Protein AF-A0A5B1R785-F1 (afdb_monomer_lite)

Structure (mmCIF, N/CA/C/O backbone):
data_AF-A0A5B1R785-F1
#
_entry.id   AF-A0A5B1R785-F1
#
loop_
_atom_site.group_PDB
_atom_site.id
_atom_site.type_symbol
_atom_site.label_atom_id
_atom_site.label_alt_id
_atom_site.label_comp_id
_atom_site.label_asym_id
_atom_site.label_entity_id
_atom_site.label_seq_id
_atom_site.pdbx_PDB_ins_code
_atom_site.Cartn_x
_atom_site.Cartn_y
_atom_site.Cartn_z
_atom_site.occupancy
_atom_site.B_iso_or_equiv
_atom_site.auth_seq_id
_atom_site.auth_comp_id
_atom_site.auth_asym_id
_atom_site.auth_atom_id
_atom_site.pdbx_PDB_model_num
ATOM 1 N N . PRO A 1 1 ? -11.565 -12.883 -12.649 1.00 86.94 1 PRO A N 1
ATOM 2 C CA . PRO A 1 1 ? -12.339 -11.614 -12.536 1.00 86.94 1 PRO A CA 1
ATOM 3 C C . PRO A 1 1 ? -11.416 -10.503 -12.020 1.00 86.94 1 PRO A C 1
ATOM 5 O O . PRO A 1 1 ? -10.422 -10.836 -11.383 1.00 86.94 1 PRO A O 1
ATOM 8 N N . LEU A 1 2 ? -11.698 -9.225 -12.292 1.00 88.50 2 LEU A N 1
ATOM 9 C CA . LEU A 1 2 ? -11.006 -8.127 -11.598 1.00 88.50 2 LEU A CA 1
ATOM 10 C C . LEU A 1 2 ? -11.390 -8.115 -10.111 1.00 88.50 2 LEU A C 1
ATOM 12 O O . LEU A 1 2 ? -12.516 -8.488 -9.781 1.00 88.50 2 LEU A O 1
ATOM 16 N N . VAL A 1 3 ? -10.484 -7.656 -9.242 1.00 91.25 3 VAL A N 1
ATOM 17 C CA . VAL A 1 3 ? -10.751 -7.476 -7.801 1.00 91.25 3 VAL A CA 1
ATOM 18 C C . VAL A 1 3 ? -12.060 -6.708 -7.575 1.00 91.25 3 VAL A C 1
ATOM 20 O O . VAL A 1 3 ? -12.303 -5.724 -8.275 1.00 91.25 3 VAL A O 1
ATOM 23 N N . PRO A 1 4 ? -12.959 -7.137 -6.680 1.00 91.00 4 PRO A N 1
ATOM 24 C CA . PRO A 1 4 ? -14.249 -6.482 -6.494 1.00 91.00 4 PRO A CA 1
ATOM 25 C C . PRO A 1 4 ? -14.081 -5.061 -5.943 1.00 91.00 4 PRO A C 1
ATOM 27 O O . PRO A 1 4 ? -13.193 -4.797 -5.136 1.00 91.00 4 PRO A O 1
ATOM 30 N N . LYS A 1 5 ? -14.955 -4.137 -6.363 1.00 93.38 5 LYS A N 1
ATOM 31 C CA . LYS A 1 5 ? -15.050 -2.792 -5.780 1.00 93.38 5 LYS A CA 1
ATOM 32 C C . LYS A 1 5 ? -16.400 -2.653 -5.086 1.00 93.38 5 LYS A C 1
ATOM 34 O O . LYS A 1 5 ? -17.431 -2.518 -5.738 1.00 93.38 5 LYS A O 1
ATOM 39 N N . VAL A 1 6 ? -16.386 -2.733 -3.758 1.00 93.88 6 VAL A N 1
ATOM 40 C CA . VAL A 1 6 ? -17.595 -2.601 -2.935 1.00 93.88 6 VAL A CA 1
ATOM 41 C C . VAL A 1 6 ? -18.049 -1.144 -2.927 1.00 93.88 6 VAL A C 1
ATOM 43 O O . VAL A 1 6 ? -17.232 -0.227 -2.818 1.00 93.88 6 VAL A O 1
ATOM 46 N N . HIS A 1 7 ? -19.360 -0.924 -3.022 1.00 96.12 7 HIS A N 1
ATOM 47 C CA . HIS A 1 7 ? -19.928 0.418 -3.014 1.00 96.12 7 HIS A CA 1
ATOM 48 C C . HIS A 1 7 ? -19.601 1.159 -1.706 1.00 96.12 7 HIS A C 1
ATOM 50 O O . HIS A 1 7 ? -19.878 0.663 -0.610 1.00 96.12 7 HIS A O 1
ATOM 56 N N . TYR A 1 8 ? -19.075 2.384 -1.815 1.00 96.75 8 TYR A N 1
ATOM 57 C CA . TYR A 1 8 ? -18.556 3.145 -0.671 1.00 96.75 8 TYR A CA 1
ATOM 58 C C . TYR A 1 8 ? -19.581 3.334 0.462 1.00 96.75 8 TYR A C 1
ATOM 60 O O . TYR A 1 8 ? -19.243 3.184 1.632 1.00 96.75 8 TYR A O 1
ATOM 68 N N . ARG A 1 9 ? -20.861 3.580 0.138 1.00 97.44 9 ARG A N 1
ATOM 69 C CA . ARG A 1 9 ? -21.936 3.718 1.147 1.00 97.44 9 ARG A CA 1
ATOM 70 C C . ARG A 1 9 ? -22.065 2.492 2.051 1.00 97.44 9 ARG A C 1
ATOM 72 O O . ARG A 1 9 ? -22.266 2.648 3.252 1.00 97.44 9 ARG A O 1
ATOM 79 N N . THR A 1 10 ? -21.928 1.288 1.498 1.00 96.75 10 THR A N 1
ATOM 80 C CA . THR A 1 10 ? -21.994 0.041 2.271 1.00 96.75 10 THR A CA 1
ATOM 81 C C . THR A 1 10 ? -20.830 -0.041 3.255 1.00 96.75 10 THR A C 1
ATOM 83 O O . THR A 1 10 ? -21.035 -0.346 4.431 1.00 96.75 10 THR A O 1
ATOM 86 N N . LEU A 1 11 ? -19.623 0.308 2.800 1.00 96.69 11 LEU A N 1
ATOM 87 C CA . LEU A 1 11 ? -18.419 0.340 3.632 1.00 96.69 11 LEU A CA 1
ATOM 88 C C . LEU A 1 11 ? -18.529 1.386 4.749 1.00 96.69 11 LEU A C 1
ATOM 90 O O . LEU A 1 11 ? -18.280 1.060 5.907 1.00 96.69 11 LEU A O 1
ATOM 94 N N . LEU A 1 12 ? -18.989 2.604 4.444 1.00 97.44 12 LEU A N 1
ATOM 95 C CA . LEU A 1 12 ? -19.184 3.661 5.444 1.00 97.44 12 LEU A CA 1
ATOM 96 C C . LEU A 1 12 ? -20.245 3.288 6.490 1.00 97.44 12 LEU A C 1
ATOM 98 O O . LEU A 1 12 ? -20.068 3.566 7.676 1.00 97.44 12 LEU A O 1
ATOM 102 N N . LEU A 1 13 ? -21.334 2.623 6.085 1.00 97.12 13 LEU A N 1
ATOM 103 C CA . LEU A 1 13 ? -22.348 2.125 7.020 1.00 97.12 13 LEU A CA 1
ATOM 104 C C . LEU A 1 13 ? -21.780 1.062 7.967 1.00 97.12 13 LEU A C 1
ATOM 106 O O . LEU A 1 13 ? -22.064 1.111 9.166 1.00 97.12 13 LEU A O 1
ATOM 110 N N . ARG A 1 14 ? -20.973 0.124 7.455 1.00 95.94 14 ARG A N 1
ATOM 111 C CA . ARG A 1 14 ? -20.289 -0.888 8.277 1.00 95.94 14 ARG A CA 1
ATOM 112 C C . ARG A 1 14 ? -19.275 -0.235 9.216 1.00 95.94 14 ARG A C 1
ATOM 114 O O . ARG A 1 14 ? -19.309 -0.506 10.414 1.00 95.94 14 ARG A O 1
ATOM 121 N N . LEU A 1 15 ? -18.464 0.692 8.709 1.00 97.25 15 LEU A N 1
ATOM 122 C CA . LEU A 1 15 ? -17.453 1.401 9.494 1.00 97.25 15 LEU A CA 1
ATOM 123 C C . LEU A 1 15 ? -18.099 2.196 10.630 1.00 97.25 15 LEU A C 1
ATOM 125 O O . LEU A 1 15 ? -17.675 2.092 11.776 1.00 97.25 15 LEU A O 1
ATOM 129 N N . LYS A 1 16 ? -19.208 2.892 10.358 1.00 97.31 16 LYS A N 1
ATOM 130 C CA . LYS A 1 16 ? -19.981 3.602 11.386 1.00 97.31 16 LYS A CA 1
ATOM 131 C C . LYS A 1 16 ? -20.439 2.681 12.523 1.00 97.31 16 LYS A C 1
ATOM 133 O O . LYS A 1 16 ? -20.464 3.119 13.670 1.00 97.31 16 LYS A O 1
ATOM 138 N N . ARG A 1 17 ? -20.823 1.431 12.233 1.00 96.56 17 ARG A N 1
ATOM 139 C CA . ARG A 1 17 ? -21.229 0.465 13.272 1.00 96.56 17 ARG A CA 1
ATOM 140 C C . ARG A 1 17 ? -20.045 0.053 14.144 1.00 96.56 17 ARG A C 1
ATOM 142 O O . ARG A 1 17 ? -20.185 0.088 15.362 1.00 96.56 17 ARG A O 1
ATOM 149 N N . VAL A 1 18 ? -18.903 -0.262 13.527 1.00 95.69 18 VAL A N 1
ATOM 150 C CA . VAL A 1 18 ? -17.658 -0.604 14.240 1.00 95.69 18 VAL A CA 1
ATOM 151 C C . VAL A 1 18 ? -17.231 0.549 15.153 1.00 95.69 18 VAL A C 1
ATOM 153 O O . VAL A 1 18 ? -17.022 0.349 16.344 1.00 95.69 18 VAL A O 1
ATOM 156 N N . LEU A 1 19 ? -17.204 1.777 14.630 1.00 95.75 19 LEU A N 1
ATOM 157 C CA . LEU A 1 19 ? -16.785 2.958 15.390 1.00 95.75 19 LEU A CA 1
ATOM 158 C C . LEU A 1 19 ? -17.745 3.305 16.533 1.00 95.75 19 LEU A C 1
ATOM 160 O O . LEU A 1 19 ? -17.298 3.671 17.618 1.00 95.75 19 LEU A O 1
ATOM 164 N N . ARG A 1 20 ? -19.061 3.141 16.334 1.00 93.94 20 ARG A N 1
ATOM 165 C CA . ARG A 1 20 ? -20.053 3.392 17.390 1.00 93.94 20 ARG A CA 1
ATOM 166 C C . ARG A 1 20 ? -19.855 2.466 18.589 1.00 93.94 20 ARG A C 1
ATOM 168 O O . ARG A 1 20 ? -20.036 2.919 19.715 1.00 93.94 20 ARG A O 1
ATOM 175 N N . ALA A 1 21 ? -19.475 1.208 18.360 1.00 89.38 21 ALA A N 1
ATOM 176 C CA . ALA A 1 21 ? -19.157 0.272 19.439 1.00 89.38 21 ALA A CA 1
ATOM 177 C C . ALA A 1 21 ? -17.936 0.724 20.264 1.00 89.38 21 ALA A C 1
ATOM 179 O O . ALA A 1 21 ? -17.856 0.426 21.448 1.00 89.38 21 ALA A O 1
ATOM 180 N N . GLN A 1 22 ? -17.038 1.510 19.663 1.00 86.62 22 GLN A N 1
ATOM 181 C CA . GLN A 1 22 ? -15.872 2.116 20.314 1.00 86.62 22 GLN A CA 1
ATOM 182 C C . GLN A 1 22 ? -16.126 3.549 20.826 1.00 86.62 22 GLN A C 1
ATOM 184 O O . GLN A 1 22 ? -15.186 4.244 21.207 1.00 86.62 22 GLN A O 1
ATOM 189 N N . GLY A 1 23 ? -17.370 4.041 20.780 1.00 91.00 23 GLY A N 1
ATOM 190 C CA . GLY A 1 23 ? -17.704 5.414 21.177 1.00 91.00 23 GLY A CA 1
ATOM 191 C C . GLY A 1 23 ? -17.161 6.508 20.244 1.00 91.00 23 GLY A C 1
ATOM 192 O O . GLY A 1 23 ? -17.151 7.674 20.624 1.00 91.00 23 GLY A O 1
ATOM 193 N N . SER A 1 24 ? -16.720 6.153 19.033 1.00 94.31 24 SER A N 1
ATOM 194 C CA . SER A 1 24 ? -16.178 7.084 18.034 1.00 94.31 24 SER A CA 1
ATOM 195 C C . SER A 1 24 ? -17.216 7.455 16.973 1.00 94.31 24 SER A C 1
ATOM 197 O O . SER A 1 24 ? -18.104 6.660 16.642 1.00 94.31 24 SER A O 1
ATOM 199 N N . ASN A 1 25 ? -17.101 8.654 16.393 1.00 95.00 25 ASN A N 1
ATOM 200 C CA . ASN A 1 25 ? -17.979 9.108 15.321 1.00 95.00 25 ASN A CA 1
ATOM 201 C C . ASN A 1 25 ? -17.232 9.140 13.982 1.00 95.00 25 ASN A C 1
ATOM 203 O O . ASN A 1 25 ? -16.166 9.727 13.846 1.00 95.00 25 ASN A O 1
ATOM 207 N N . ILE A 1 26 ? -17.824 8.533 12.950 1.00 95.81 26 ILE A N 1
ATOM 208 C CA . ILE A 1 26 ? -17.234 8.498 11.604 1.00 95.81 26 ILE A CA 1
ATOM 209 C C . ILE A 1 26 ? -16.979 9.903 11.033 1.00 95.81 26 ILE A C 1
ATOM 211 O O . ILE A 1 26 ? -16.012 10.104 10.305 1.00 95.81 26 ILE A O 1
ATOM 215 N N . LYS A 1 27 ? -17.819 10.881 11.399 1.00 95.81 27 LYS A N 1
ATOM 216 C CA . LYS A 1 27 ? -17.716 12.268 10.926 1.00 95.81 27 LYS A CA 1
ATOM 217 C C . LYS A 1 27 ? -16.516 13.026 11.495 1.00 95.81 27 LYS A C 1
ATOM 219 O O . LYS A 1 27 ? -16.239 14.119 11.021 1.00 95.81 27 LYS A O 1
ATOM 224 N N . ASP A 1 28 ? -15.825 12.468 12.487 1.00 95.44 28 ASP A N 1
ATOM 225 C CA . ASP A 1 28 ? -14.669 13.128 13.095 1.00 95.44 28 ASP A CA 1
ATOM 226 C C . ASP A 1 28 ? -13.495 13.210 12.107 1.00 95.44 28 ASP A C 1
ATOM 228 O O . ASP A 1 28 ? -12.723 14.166 12.154 1.00 95.44 28 ASP A O 1
ATOM 232 N N . TYR A 1 29 ? -13.371 12.226 11.202 1.00 96.81 29 TYR A N 1
ATOM 233 C CA . TYR A 1 29 ? -12.224 12.110 10.290 1.00 96.81 29 TYR A CA 1
ATOM 234 C C . TYR A 1 29 ? -12.568 11.712 8.847 1.00 96.81 29 TYR A C 1
ATOM 236 O O . TYR A 1 29 ? -11.647 11.584 8.045 1.00 96.81 29 TYR A O 1
ATOM 244 N N . ILE A 1 30 ? -13.842 11.484 8.502 1.00 96.00 30 ILE A N 1
ATOM 245 C CA . ILE A 1 30 ? -14.263 11.171 7.127 1.00 96.00 30 ILE A CA 1
ATOM 246 C C . ILE A 1 30 ? -15.321 12.167 6.652 1.00 96.00 30 ILE A C 1
ATOM 248 O O . ILE A 1 30 ? -16.401 12.258 7.245 1.00 96.00 30 ILE A O 1
ATOM 252 N N . ASP A 1 31 ? -15.039 12.815 5.520 1.00 96.69 31 ASP A N 1
ATOM 253 C CA . ASP A 1 31 ? -16.039 13.486 4.692 1.00 96.69 31 ASP A CA 1
ATOM 254 C C . ASP A 1 31 ? -16.635 12.488 3.684 1.00 96.69 31 ASP A C 1
ATOM 256 O O . ASP A 1 31 ? -15.924 11.777 2.971 1.00 96.69 31 ASP A O 1
ATOM 260 N N . ALA A 1 32 ? -17.963 12.397 3.640 1.00 95.31 32 ALA A N 1
ATOM 261 C CA . ALA A 1 32 ? -18.652 11.490 2.732 1.00 95.31 32 ALA A CA 1
ATOM 262 C C . ALA A 1 32 ? -18.538 11.921 1.260 1.00 95.31 32 ALA A C 1
ATOM 264 O O . ALA A 1 32 ? -18.604 11.048 0.389 1.00 95.31 32 ALA A O 1
ATOM 265 N N . GLU A 1 33 ? -18.368 13.218 0.989 1.00 97.25 33 GLU A N 1
ATOM 266 C CA . GLU A 1 33 ? -18.221 13.749 -0.369 1.00 97.25 33 GLU A CA 1
ATOM 267 C C . GLU A 1 33 ? -16.849 13.403 -0.952 1.00 97.25 33 GLU A C 1
ATOM 269 O O . GLU A 1 33 ? -16.778 12.921 -2.082 1.00 97.25 33 GLU A O 1
ATOM 274 N N . ASP A 1 34 ? -15.779 13.504 -0.158 1.00 97.38 34 ASP A N 1
ATOM 275 C CA . ASP A 1 34 ? -14.433 13.092 -0.583 1.00 97.38 34 ASP A CA 1
ATOM 276 C C . ASP A 1 34 ? -14.397 11.598 -0.936 1.00 97.38 34 ASP A C 1
ATOM 278 O O . ASP A 1 34 ? -13.899 11.195 -1.989 1.00 97.38 34 ASP A O 1
ATOM 282 N N . ILE A 1 35 ? -15.005 10.754 -0.093 1.00 98.00 35 ILE A N 1
ATOM 283 C CA . ILE A 1 35 ? -15.101 9.311 -0.353 1.00 98.00 35 ILE A CA 1
ATOM 284 C C . ILE A 1 35 ? -15.980 9.014 -1.575 1.00 98.00 35 ILE A C 1
ATOM 286 O O . ILE A 1 35 ? -15.702 8.075 -2.328 1.00 98.00 35 ILE A O 1
ATOM 290 N N . HIS A 1 36 ? -17.047 9.788 -1.785 1.00 98.00 36 HIS A N 1
ATOM 291 C CA . HIS A 1 36 ? -17.883 9.655 -2.972 1.00 98.00 36 HIS A CA 1
ATOM 292 C C . HIS A 1 36 ? -17.099 9.990 -4.245 1.00 98.00 36 HIS A C 1
ATOM 294 O O . HIS A 1 36 ? -17.118 9.194 -5.187 1.00 98.00 36 HIS A O 1
ATOM 300 N N . ALA A 1 37 ? -16.378 11.114 -4.253 1.00 97.81 37 ALA A N 1
ATOM 301 C CA . ALA A 1 37 ? -15.543 11.540 -5.369 1.00 97.81 37 ALA A CA 1
ATOM 302 C C . ALA A 1 37 ? -14.476 10.486 -5.701 1.00 97.81 37 ALA A C 1
ATOM 304 O O . ALA A 1 37 ? -14.362 10.069 -6.856 1.00 97.81 37 ALA A O 1
ATOM 305 N N . LEU A 1 38 ? -13.785 9.973 -4.676 1.00 96.56 38 LEU A N 1
ATOM 306 C CA . LEU A 1 38 ? -12.778 8.919 -4.808 1.00 96.56 38 LEU A CA 1
ATOM 307 C C . LEU A 1 38 ? -13.356 7.641 -5.435 1.00 96.56 38 LEU A C 1
ATOM 309 O O . LEU A 1 38 ? -12.751 7.031 -6.319 1.00 96.56 38 LEU A O 1
ATOM 313 N N . TYR A 1 39 ? -14.558 7.244 -5.009 1.00 97.62 39 TYR A N 1
ATOM 314 C CA . TYR A 1 39 ? -15.251 6.078 -5.553 1.00 97.62 39 TYR A CA 1
ATOM 315 C C . TYR A 1 39 ? -15.655 6.268 -7.020 1.00 97.62 39 TYR A C 1
ATOM 317 O O . TYR A 1 39 ? -15.416 5.382 -7.840 1.00 97.62 39 TYR A O 1
ATOM 325 N N . VAL A 1 40 ? -16.271 7.406 -7.359 1.00 97.69 40 VAL A N 1
ATOM 326 C CA . VAL A 1 40 ? -16.724 7.698 -8.730 1.00 97.69 40 VAL A CA 1
ATOM 327 C C . VAL A 1 40 ? -15.538 7.738 -9.691 1.00 97.69 40 VAL A C 1
ATOM 329 O O . VAL A 1 40 ? -15.613 7.151 -10.774 1.00 97.69 40 VAL A O 1
ATOM 332 N N . GLN A 1 41 ? -14.435 8.365 -9.277 1.00 95.56 41 GLN A N 1
ATOM 333 C CA . GLN A 1 41 ? -13.205 8.404 -10.060 1.00 95.56 41 GLN A CA 1
ATOM 334 C C . GLN A 1 41 ? -12.653 6.995 -10.312 1.00 95.56 41 GLN A C 1
ATOM 336 O O . GLN A 1 41 ? -12.399 6.642 -11.462 1.00 95.56 41 GLN A O 1
ATOM 341 N N . ASP A 1 42 ? -12.533 6.160 -9.272 1.00 95.69 42 ASP A N 1
ATOM 342 C CA . ASP A 1 42 ? -12.002 4.799 -9.418 1.00 95.69 42 ASP A CA 1
ATOM 343 C C . ASP A 1 42 ? -12.850 3.933 -10.358 1.00 95.69 42 ASP A C 1
ATOM 345 O O . ASP A 1 42 ? -12.302 3.211 -11.192 1.00 95.69 42 ASP A O 1
ATOM 349 N N . VAL A 1 43 ? -14.183 4.015 -10.260 1.00 95.62 43 VAL A N 1
ATOM 350 C CA . VAL A 1 43 ? -15.088 3.280 -11.159 1.00 95.62 43 VAL A CA 1
ATOM 351 C C . VAL A 1 43 ? -14.877 3.721 -12.609 1.00 95.62 43 VAL A C 1
ATOM 353 O O . VAL A 1 43 ? -14.668 2.870 -13.476 1.00 95.62 43 VAL A O 1
ATOM 356 N N . GLY A 1 44 ? -14.847 5.031 -12.870 1.00 94.00 44 GLY A N 1
ATOM 357 C CA . GLY A 1 44 ? -14.619 5.567 -14.214 1.00 94.00 44 GLY A CA 1
ATOM 358 C C . GLY A 1 44 ? -13.256 5.171 -14.795 1.00 94.00 44 GLY A C 1
ATOM 359 O O . GLY A 1 44 ? -13.171 4.710 -15.939 1.00 94.00 44 GLY A O 1
ATOM 360 N N . ASP A 1 45 ? -12.192 5.280 -13.997 1.00 91.44 45 ASP A N 1
ATOM 361 C CA . ASP A 1 45 ? -10.828 4.927 -14.402 1.00 91.44 45 ASP A CA 1
ATOM 362 C C . ASP A 1 45 ? -10.674 3.425 -14.654 1.00 91.44 45 ASP A C 1
ATOM 364 O O . ASP A 1 45 ? -9.970 3.001 -15.576 1.00 91.44 45 ASP A O 1
ATOM 368 N N . ARG A 1 46 ? -11.342 2.593 -13.853 1.00 90.31 46 ARG A N 1
ATOM 369 C CA . ARG A 1 46 ? -11.355 1.139 -14.021 1.00 90.31 46 ARG A CA 1
ATOM 370 C C . ARG A 1 46 ? -12.038 0.726 -15.319 1.00 90.31 46 ARG A C 1
ATOM 372 O O . ARG A 1 46 ? -11.476 -0.070 -16.069 1.00 90.31 46 ARG A O 1
ATOM 379 N N . GLU A 1 47 ? -13.210 1.281 -15.611 1.00 89.75 47 GLU A N 1
ATOM 380 C CA . GLU A 1 47 ? -13.901 1.003 -16.871 1.00 89.75 47 GLU A CA 1
ATOM 381 C C . GLU A 1 47 ? -13.086 1.469 -18.080 1.00 89.75 47 GLU A C 1
ATOM 383 O O . GLU A 1 47 ? -12.994 0.763 -19.086 1.00 89.75 47 GLU A O 1
ATOM 388 N N . LYS A 1 48 ? -12.463 2.650 -17.986 1.00 88.62 48 LYS A N 1
ATOM 389 C CA . LYS A 1 48 ? -11.597 3.178 -19.043 1.00 88.62 48 LYS A CA 1
ATOM 390 C C . LYS A 1 48 ? -10.404 2.260 -19.308 1.00 88.62 48 LYS A C 1
ATOM 392 O O . LYS A 1 48 ? -10.143 1.949 -20.467 1.00 88.62 48 LYS A O 1
ATOM 397 N N . ARG A 1 49 ? -9.716 1.785 -18.264 1.00 86.25 49 ARG A N 1
ATOM 398 C CA . ARG A 1 49 ? -8.568 0.870 -18.403 1.00 86.25 49 ARG A CA 1
ATOM 399 C C . ARG A 1 49 ? -8.944 -0.452 -19.064 1.00 86.25 49 ARG A C 1
ATOM 401 O O . ARG A 1 49 ? -8.226 -0.894 -19.957 1.00 86.25 49 ARG A O 1
ATOM 408 N N . GLU A 1 50 ? -10.077 -1.047 -18.693 1.00 84.56 50 GLU A N 1
ATOM 409 C CA . GLU A 1 50 ? -10.534 -2.286 -19.338 1.00 84.56 50 GLU A CA 1
ATOM 410 C C . GLU A 1 50 ? -10.877 -2.069 -20.820 1.00 84.56 50 GLU A C 1
ATOM 412 O O . GLU A 1 50 ? -10.579 -2.934 -21.643 1.00 84.56 50 GLU A O 1
ATOM 417 N N . ARG A 1 51 ? -11.428 -0.901 -21.191 1.00 84.38 51 ARG A N 1
ATOM 418 C CA . ARG A 1 51 ? -11.678 -0.548 -22.602 1.00 84.38 51 ARG A CA 1
ATOM 419 C C . ARG A 1 51 ? -10.394 -0.299 -23.397 1.00 84.38 51 ARG A C 1
ATOM 421 O O . ARG A 1 51 ? -10.296 -0.719 -24.548 1.00 84.38 51 ARG A O 1
ATOM 428 N N . ASP A 1 52 ? -9.424 0.400 -22.811 1.00 81.31 52 ASP A N 1
ATOM 429 C CA . ASP A 1 52 ? -8.251 0.926 -23.523 1.00 81.31 52 ASP A CA 1
ATOM 430 C C . ASP A 1 52 ? -7.002 0.029 -23.445 1.00 81.31 52 ASP A C 1
ATOM 432 O O . ASP A 1 52 ? -5.963 0.390 -23.997 1.00 81.31 52 ASP A O 1
ATOM 436 N N . ARG A 1 53 ? -7.094 -1.166 -22.843 1.00 70.19 53 ARG A N 1
ATOM 437 C CA . ARG A 1 53 ? -5.967 -2.095 -22.598 1.00 70.19 53 ARG A CA 1
ATOM 438 C C . ARG A 1 53 ? -5.127 -2.457 -23.839 1.00 70.19 53 ARG A C 1
ATOM 440 O O . ARG A 1 53 ? -4.009 -2.938 -23.705 1.00 70.19 53 ARG A O 1
ATOM 447 N N . VAL A 1 54 ? -5.653 -2.220 -25.043 1.00 60.31 54 VAL A N 1
ATOM 448 C CA . VAL A 1 54 ? -5.021 -2.538 -26.339 1.00 60.31 54 VAL A CA 1
ATOM 449 C C . VAL A 1 54 ? -4.299 -1.329 -26.973 1.00 60.31 54 VAL A C 1
ATOM 451 O O . VAL A 1 54 ? -3.581 -1.479 -27.959 1.00 60.31 54 VAL A O 1
ATOM 454 N N . LYS A 1 55 ? -4.430 -0.112 -26.425 1.00 61.00 55 LYS A N 1
ATOM 455 C CA . LYS A 1 55 ? -3.882 1.113 -27.036 1.00 61.00 55 LYS A CA 1
ATOM 456 C C . LYS A 1 55 ? -2.611 1.591 -26.331 1.00 61.00 55 LYS A C 1
ATOM 458 O O . LYS A 1 55 ? -2.658 2.458 -25.462 1.00 61.00 55 LYS A O 1
ATOM 463 N N . ILE A 1 56 ? -1.448 1.100 -26.762 1.00 61.25 56 ILE A N 1
ATOM 464 C CA . ILE A 1 56 ? -0.160 1.661 -26.320 1.00 61.25 56 ILE A CA 1
ATOM 465 C C . ILE A 1 56 ? 0.151 2.913 -27.149 1.00 61.25 56 ILE A C 1
ATOM 467 O O . ILE A 1 56 ? 0.438 2.843 -28.345 1.00 61.25 56 ILE A O 1
ATOM 471 N N . ALA A 1 57 ? 0.097 4.081 -26.508 1.00 55.34 57 ALA A N 1
ATOM 472 C CA . ALA A 1 57 ? 0.530 5.333 -27.119 1.00 55.34 57 ALA A CA 1
ATOM 473 C C . ALA A 1 57 ? 2.065 5.369 -27.237 1.00 55.34 57 ALA A C 1
ATOM 475 O O . ALA A 1 57 ? 2.772 5.146 -26.258 1.00 55.34 57 ALA A O 1
ATOM 476 N N . ARG A 1 58 ? 2.578 5.713 -28.425 1.00 57.09 58 ARG A N 1
ATOM 477 C CA . ARG A 1 58 ? 4.015 5.796 -28.771 1.00 57.09 58 ARG A CA 1
ATOM 478 C C . ARG A 1 58 ? 4.758 7.000 -28.159 1.00 57.09 58 ARG A C 1
ATOM 480 O O . ARG A 1 58 ? 5.792 7.409 -28.675 1.00 57.09 58 ARG A O 1
ATOM 487 N N . VAL A 1 59 ? 4.220 7.613 -27.107 1.00 58.22 59 VAL A N 1
ATOM 488 C CA . VAL A 1 59 ? 4.766 8.848 -26.523 1.00 58.22 59 VAL A CA 1
ATOM 489 C C . VAL A 1 59 ? 5.625 8.499 -25.311 1.00 58.22 59 VAL A C 1
ATOM 491 O O . VAL A 1 59 ? 5.291 7.583 -24.561 1.00 58.22 59 VAL A O 1
ATOM 494 N N . ARG A 1 60 ? 6.722 9.237 -25.105 1.00 62.78 60 ARG A N 1
ATOM 495 C CA . ARG A 1 60 ? 7.497 9.184 -23.860 1.00 62.78 60 ARG A CA 1
ATOM 496 C C . ARG A 1 60 ? 6.570 9.553 -22.701 1.00 62.78 60 ARG A C 1
ATOM 498 O O . ARG A 1 60 ? 6.070 10.673 -22.652 1.00 62.78 60 ARG A O 1
ATOM 505 N N . LYS A 1 61 ? 6.332 8.609 -21.798 1.00 72.75 61 LYS A N 1
ATOM 506 C CA . LYS A 1 61 ? 5.534 8.815 -20.590 1.00 72.75 61 LYS A CA 1
ATOM 507 C C . LYS A 1 61 ? 6.390 8.497 -19.377 1.00 72.75 61 LYS A C 1
ATOM 509 O O . LYS A 1 61 ? 7.130 7.521 -19.409 1.00 72.75 61 LYS A O 1
ATOM 514 N N . ASP A 1 62 ? 6.286 9.317 -18.342 1.00 85.56 62 ASP A N 1
ATOM 515 C CA . ASP A 1 62 ? 6.966 9.065 -17.075 1.00 85.56 62 ASP A CA 1
ATOM 516 C C . ASP A 1 62 ? 6.218 7.966 -16.306 1.00 85.56 62 ASP A C 1
ATOM 518 O O . ASP A 1 62 ? 4.993 7.969 -16.263 1.00 85.56 62 ASP A O 1
ATOM 522 N N . VAL A 1 63 ? 6.922 6.988 -15.753 1.00 91.19 63 VAL A N 1
ATOM 523 C CA . VAL A 1 63 ? 6.372 5.920 -14.904 1.00 91.19 63 VAL A CA 1
ATOM 524 C C . VAL A 1 63 ? 6.671 6.205 -13.437 1.00 91.19 63 VAL A C 1
ATOM 526 O O . VAL A 1 63 ? 5.843 5.902 -12.584 1.00 91.19 63 VAL A O 1
ATOM 529 N N . PHE A 1 64 ? 7.832 6.791 -13.135 1.00 92.81 64 PHE A N 1
ATOM 530 C CA . PHE A 1 64 ? 8.293 6.982 -11.759 1.00 92.81 64 PHE A CA 1
ATOM 531 C C . PHE A 1 64 ? 7.610 8.163 -11.080 1.00 92.81 64 PHE A C 1
ATOM 533 O O . PHE A 1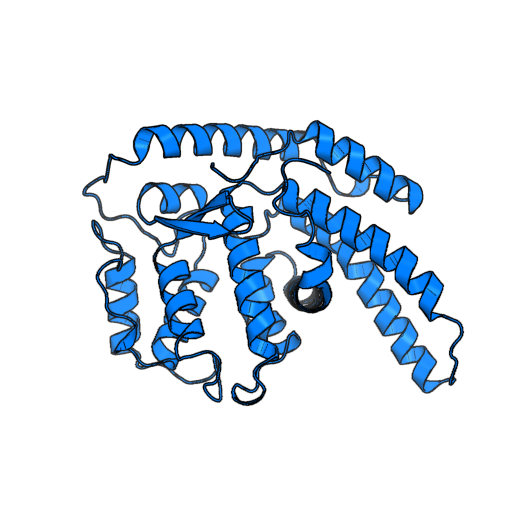 64 ? 7.319 8.052 -9.898 1.00 92.81 64 PHE A O 1
ATOM 540 N N . SER A 1 65 ? 7.337 9.251 -11.809 1.00 91.12 65 SER A N 1
ATOM 541 C CA . SER A 1 65 ? 6.711 10.458 -11.243 1.00 91.12 65 SER A CA 1
ATOM 542 C C . SER A 1 65 ? 5.238 10.650 -11.614 1.00 91.12 65 SER A C 1
ATOM 544 O O . SER A 1 65 ? 4.603 11.603 -11.168 1.00 91.12 65 SER A O 1
ATOM 546 N N . ALA A 1 66 ? 4.674 9.759 -12.433 1.00 92.38 66 ALA A N 1
ATOM 547 C CA . ALA A 1 66 ? 3.277 9.852 -12.837 1.00 92.38 66 ALA A CA 1
ATOM 548 C C . ALA A 1 66 ? 2.334 9.313 -11.745 1.00 92.38 66 ALA A C 1
ATOM 550 O O . ALA A 1 66 ? 2.672 8.328 -11.080 1.00 92.38 66 ALA A O 1
ATOM 551 N N . PRO A 1 67 ? 1.122 9.885 -11.600 1.00 93.75 67 PRO A N 1
ATOM 552 C CA . PRO A 1 67 ? 0.080 9.320 -10.749 1.00 93.75 67 PRO A CA 1
ATOM 553 C C . PRO A 1 67 ? -0.177 7.848 -11.078 1.00 93.75 67 PRO A C 1
ATOM 555 O O . PRO A 1 67 ? -0.204 7.454 -12.252 1.00 93.75 67 PRO A O 1
ATOM 558 N N . LEU A 1 68 ? -0.404 7.025 -10.051 1.00 93.12 68 LEU A N 1
ATOM 559 C CA . LEU A 1 68 ? -0.569 5.579 -10.225 1.00 93.12 68 LEU A CA 1
ATOM 560 C C . LEU A 1 68 ? -1.759 5.262 -11.145 1.00 93.12 68 LEU A C 1
ATOM 562 O O . LEU A 1 68 ? -1.673 4.389 -12.010 1.00 93.12 68 LEU A O 1
ATOM 566 N N . ARG A 1 69 ? -2.844 6.036 -11.023 1.00 90.62 69 ARG A N 1
ATOM 567 C CA . ARG A 1 69 ? -4.025 5.941 -11.896 1.00 90.62 69 ARG A CA 1
ATOM 568 C C . ARG A 1 69 ? -3.685 6.074 -13.388 1.00 90.62 69 ARG A C 1
ATOM 570 O O . ARG A 1 69 ? -4.316 5.431 -14.224 1.00 90.62 69 ARG A O 1
ATOM 577 N N . GLU A 1 70 ? -2.691 6.899 -13.728 1.00 90.31 70 GLU A N 1
ATOM 578 C CA . GLU A 1 70 ? -2.305 7.201 -15.108 1.00 90.31 70 GLU A CA 1
ATOM 579 C C . GLU A 1 70 ? -1.295 6.180 -15.624 1.00 90.31 70 GLU A C 1
ATOM 581 O O . GLU A 1 70 ? -1.495 5.610 -16.702 1.00 90.31 70 GLU A O 1
ATOM 586 N N . SER A 1 71 ? -0.244 5.912 -14.840 1.00 91.62 71 SER A N 1
ATOM 587 C CA . SER A 1 71 ? 0.844 5.008 -15.226 1.00 91.62 71 SER A CA 1
ATOM 588 C C . SER A 1 71 ? 0.372 3.581 -15.471 1.00 91.62 71 SER A C 1
ATOM 590 O O . SER A 1 71 ? 0.824 2.933 -16.419 1.00 91.62 71 SER A O 1
ATOM 592 N N . LEU A 1 72 ? -0.634 3.116 -14.727 1.00 91.31 72 LEU A N 1
ATOM 593 C CA . LEU A 1 72 ? -1.226 1.799 -14.952 1.00 91.31 72 LEU A CA 1
ATOM 594 C C . LEU A 1 72 ? -1.934 1.651 -16.304 1.00 91.31 72 LEU A C 1
ATOM 596 O O . LEU A 1 72 ? -2.150 0.525 -16.749 1.00 91.31 72 LEU A O 1
ATOM 600 N N . GLY A 1 73 ? -2.280 2.747 -16.983 1.00 88.75 73 GLY A N 1
ATOM 601 C CA . GLY A 1 73 ? -2.868 2.692 -18.321 1.00 88.75 73 GLY A CA 1
ATOM 602 C C . GLY A 1 73 ? -1.880 2.301 -19.426 1.00 88.75 73 GLY A C 1
ATOM 603 O O . GLY A 1 73 ? -2.311 1.998 -20.534 1.00 88.75 73 GLY A O 1
ATOM 604 N N . TYR A 1 74 ? -0.568 2.334 -19.165 1.00 87.69 74 TYR A N 1
ATOM 605 C CA . TYR A 1 74 ? 0.458 2.051 -20.181 1.00 87.69 74 TYR A CA 1
ATOM 606 C C . TYR A 1 74 ? 1.661 1.244 -19.685 1.00 87.69 74 TYR A C 1
ATOM 608 O O . TYR A 1 74 ? 2.338 0.639 -20.508 1.00 87.69 74 TYR A O 1
ATOM 616 N N . ALA A 1 75 ? 1.926 1.215 -18.379 1.00 91.81 75 ALA A N 1
ATOM 617 C CA . ALA A 1 75 ? 3.063 0.528 -17.772 1.00 91.81 75 ALA A CA 1
ATOM 618 C C . ALA A 1 75 ? 2.611 -0.416 -16.643 1.00 91.81 75 ALA A C 1
ATOM 620 O O . ALA A 1 75 ? 3.163 -0.399 -15.539 1.00 91.81 75 ALA A O 1
ATOM 621 N N . SER A 1 76 ? 1.592 -1.239 -16.913 1.00 93.25 76 SER A N 1
ATOM 622 C CA . SER A 1 76 ? 1.075 -2.235 -15.969 1.00 93.25 76 SER A CA 1
ATOM 623 C C . SER A 1 76 ? 1.221 -3.674 -16.458 1.00 93.25 76 SER A C 1
ATOM 625 O O . SER A 1 76 ? 1.271 -3.961 -17.652 1.00 93.25 76 SER A O 1
ATOM 627 N N . THR A 1 77 ? 1.279 -4.586 -15.494 1.00 93.75 77 THR A N 1
ATOM 628 C CA . THR A 1 77 ? 1.134 -6.031 -15.668 1.00 93.75 77 THR A CA 1
ATOM 629 C C . THR A 1 77 ? 0.037 -6.539 -14.735 1.00 93.75 77 THR A C 1
ATOM 631 O O . THR A 1 77 ? -0.390 -5.826 -13.826 1.00 93.75 77 THR A O 1
ATOM 634 N N . THR A 1 78 ? -0.435 -7.764 -14.948 1.00 94.44 78 THR A N 1
ATOM 635 C CA . THR A 1 78 ? -1.493 -8.361 -14.127 1.00 94.44 78 THR A CA 1
ATOM 636 C C . THR A 1 78 ? -0.930 -9.458 -13.230 1.00 94.44 78 THR A C 1
ATOM 638 O O . THR A 1 78 ? -0.331 -10.411 -13.720 1.00 94.44 78 THR A O 1
ATOM 641 N N . ALA A 1 79 ? -1.207 -9.358 -11.931 1.00 95.81 79 ALA A N 1
ATOM 642 C CA . ALA A 1 79 ? -0.982 -10.404 -10.938 1.00 95.81 79 ALA A CA 1
ATOM 643 C C . ALA A 1 79 ? -2.314 -11.021 -10.482 1.00 95.81 79 ALA A C 1
ATOM 645 O O . ALA A 1 79 ? -3.371 -10.386 -10.572 1.00 95.81 79 ALA A O 1
ATOM 646 N N . ILE A 1 80 ? -2.264 -12.259 -9.984 1.00 94.88 80 ILE A N 1
ATOM 647 C CA . ILE A 1 80 ? -3.417 -12.940 -9.387 1.00 94.88 80 ILE A CA 1
ATOM 648 C C . ILE A 1 80 ? -3.215 -13.026 -7.875 1.00 94.88 80 ILE A C 1
ATOM 650 O O . ILE A 1 80 ? -2.304 -13.710 -7.421 1.00 94.88 80 ILE A O 1
ATOM 654 N N . LEU A 1 81 ? -4.074 -12.356 -7.103 1.00 92.00 81 LEU A N 1
ATOM 655 C CA . LEU A 1 81 ? -4.046 -12.354 -5.636 1.00 92.00 81 LEU A CA 1
ATOM 656 C C . LEU A 1 81 ? -5.443 -12.700 -5.123 1.00 92.00 81 LEU A C 1
ATOM 658 O O . LEU A 1 81 ? -6.435 -12.164 -5.613 1.00 92.00 81 LEU A O 1
ATOM 662 N N . GLY A 1 82 ? -5.541 -13.656 -4.196 1.00 87.81 82 GLY A N 1
ATOM 663 C CA . GLY A 1 82 ? -6.831 -14.080 -3.635 1.00 87.81 82 GLY A CA 1
ATOM 664 C C . GLY A 1 82 ? -7.864 -14.539 -4.678 1.00 87.81 82 GLY A C 1
ATOM 665 O O . GLY A 1 82 ? -9.059 -14.388 -4.454 1.00 87.81 82 GLY A O 1
ATOM 666 N N . GLY A 1 83 ? -7.423 -15.039 -5.841 1.00 91.12 83 GLY A N 1
ATOM 667 C CA . GLY A 1 83 ? -8.301 -15.439 -6.952 1.00 91.12 83 GLY A CA 1
ATOM 668 C C . GLY A 1 83 ? -8.756 -14.299 -7.879 1.00 91.12 83 GLY A C 1
ATOM 669 O O . GLY A 1 83 ? -9.473 -14.542 -8.854 1.00 91.12 83 GLY A O 1
ATOM 670 N N . TYR A 1 84 ? -8.314 -13.064 -7.633 1.00 94.06 84 TYR A N 1
ATOM 671 C CA . TYR A 1 84 ? -8.671 -11.891 -8.426 1.00 94.06 84 TYR A CA 1
ATOM 672 C C . TYR A 1 84 ? -7.493 -11.356 -9.232 1.00 94.06 84 TYR A C 1
ATOM 674 O O . TYR A 1 84 ? -6.333 -11.508 -8.864 1.00 94.06 84 TYR A O 1
ATOM 682 N N . ARG A 1 85 ? -7.806 -10.706 -10.355 1.00 93.81 85 ARG A N 1
ATOM 683 C CA . ARG A 1 85 ? -6.844 -9.965 -11.171 1.00 93.81 85 ARG A CA 1
ATOM 684 C C . ARG A 1 85 ? -6.593 -8.592 -10.554 1.00 93.81 85 ARG A C 1
ATOM 686 O O . ARG A 1 85 ? -7.543 -7.837 -10.333 1.00 93.81 85 ARG A O 1
ATOM 693 N N . HIS A 1 86 ? -5.316 -8.283 -10.373 1.00 94.94 86 HIS A N 1
ATOM 694 C CA . HIS A 1 86 ? -4.791 -7.006 -9.912 1.00 94.94 86 HIS A CA 1
ATOM 695 C C . HIS A 1 86 ? -3.841 -6.447 -10.963 1.00 94.94 86 HIS A C 1
ATOM 697 O O . HIS A 1 86 ? -2.930 -7.151 -11.396 1.00 94.94 86 HIS A O 1
ATOM 703 N N . ASP A 1 87 ? -4.033 -5.192 -11.356 1.00 94.25 87 ASP A N 1
ATOM 704 C CA . ASP A 1 87 ? -3.080 -4.509 -12.227 1.00 94.25 87 ASP A CA 1
ATOM 705 C C . ASP A 1 87 ? -2.054 -3.772 -11.367 1.00 94.25 87 ASP A C 1
ATOM 707 O O . ASP A 1 87 ? -2.413 -2.996 -10.478 1.00 94.25 87 ASP A O 1
ATOM 711 N N . LEU A 1 88 ? -0.779 -4.037 -11.635 1.00 96.62 88 LEU A N 1
ATOM 712 C CA . LEU A 1 88 ? 0.363 -3.536 -10.880 1.00 96.62 88 LEU A CA 1
ATOM 713 C C . LEU A 1 88 ? 1.358 -2.853 -11.824 1.00 96.62 88 LEU A C 1
ATOM 715 O O . LEU A 1 88 ? 1.476 -3.271 -12.978 1.00 96.62 88 LEU A O 1
ATOM 719 N N . PRO A 1 89 ? 2.118 -1.847 -11.358 1.00 96.62 89 PRO A N 1
ATOM 720 C CA . PRO A 1 89 ? 3.208 -1.271 -12.137 1.00 96.62 89 PRO A CA 1
ATOM 721 C C . PRO A 1 89 ? 4.236 -2.345 -12.506 1.00 96.62 89 PRO A C 1
ATOM 723 O O . PRO A 1 89 ? 4.646 -3.126 -11.645 1.00 96.62 89 PRO A O 1
ATOM 726 N N . ILE A 1 90 ? 4.686 -2.367 -13.766 1.00 96.44 90 ILE A N 1
ATOM 727 C CA . ILE A 1 90 ? 5.641 -3.381 -14.259 1.00 96.44 90 ILE A CA 1
ATOM 728 C C . ILE A 1 90 ? 6.913 -3.390 -13.404 1.00 96.44 90 ILE A C 1
ATOM 730 O O . ILE A 1 90 ? 7.335 -4.450 -12.950 1.00 96.44 90 ILE A O 1
ATOM 734 N N . VAL A 1 91 ? 7.485 -2.213 -13.128 1.00 97.44 91 VAL A N 1
ATOM 735 C CA . VAL A 1 91 ? 8.692 -2.071 -12.296 1.00 97.44 91 VAL A CA 1
ATOM 736 C C . VAL A 1 91 ? 8.509 -2.661 -10.897 1.00 97.44 91 VAL A C 1
ATOM 738 O O . VAL A 1 91 ? 9.389 -3.360 -10.405 1.00 97.44 91 VAL A O 1
ATOM 741 N N . LEU A 1 92 ? 7.352 -2.435 -10.274 1.00 97.88 92 LEU A N 1
ATOM 742 C CA . LEU A 1 92 ? 7.058 -2.918 -8.930 1.00 97.88 92 LEU A CA 1
ATOM 743 C C . LEU A 1 92 ? 6.920 -4.443 -8.913 1.00 97.88 92 LEU A C 1
ATOM 745 O O . LEU A 1 92 ? 7.554 -5.099 -8.089 1.00 97.88 92 LEU A O 1
ATOM 749 N N . PHE A 1 93 ? 6.145 -4.998 -9.850 1.00 98.19 93 PHE A N 1
ATOM 750 C CA . PHE A 1 93 ? 5.956 -6.442 -9.984 1.00 98.19 93 PHE A CA 1
ATOM 751 C C . PHE A 1 93 ? 7.286 -7.155 -10.251 1.00 98.19 93 PHE A C 1
ATOM 753 O O . PHE A 1 93 ? 7.672 -8.041 -9.499 1.00 98.19 93 PHE A O 1
ATOM 760 N N . TYR A 1 94 ? 8.038 -6.726 -11.268 1.00 97.94 94 TYR A N 1
ATOM 761 C CA . TYR A 1 94 ? 9.278 -7.398 -11.664 1.00 97.94 94 TYR A CA 1
ATOM 762 C C . TYR A 1 94 ? 10.340 -7.344 -10.559 1.00 97.94 94 TYR A C 1
ATOM 764 O O . TYR A 1 94 ? 10.994 -8.355 -10.300 1.00 97.94 94 TYR A O 1
ATOM 772 N N . CYS A 1 95 ? 10.493 -6.202 -9.877 1.00 98.44 95 CYS A N 1
ATOM 773 C CA . CYS A 1 95 ? 11.410 -6.100 -8.744 1.00 98.44 95 CYS A CA 1
ATOM 774 C C . CYS A 1 95 ? 11.031 -7.067 -7.619 1.00 98.44 95 CYS A C 1
ATOM 776 O O . CYS A 1 95 ? 11.897 -7.772 -7.112 1.00 98.44 95 CYS A O 1
ATOM 778 N N . ILE A 1 96 ? 9.755 -7.119 -7.228 1.00 98.38 96 ILE A N 1
ATOM 779 C CA . ILE A 1 96 ? 9.300 -7.974 -6.123 1.00 98.38 96 ILE A CA 1
ATOM 780 C C . ILE A 1 96 ? 9.430 -9.457 -6.475 1.00 98.38 96 ILE A C 1
ATOM 782 O O . ILE A 1 96 ? 9.956 -10.218 -5.667 1.00 98.38 96 ILE A O 1
ATOM 786 N N . GLU A 1 97 ? 9.037 -9.867 -7.681 1.00 97.50 97 GLU A N 1
ATOM 787 C CA . GLU A 1 97 ? 9.172 -11.258 -8.133 1.00 97.50 97 GLU A CA 1
ATOM 788 C C . GLU A 1 97 ? 10.639 -11.713 -8.177 1.00 97.50 97 GLU A C 1
ATOM 790 O O . GLU A 1 97 ? 10.962 -12.845 -7.812 1.00 97.50 97 GLU A O 1
ATOM 795 N N . GLU A 1 98 ? 11.557 -10.835 -8.592 1.00 97.69 98 GLU A N 1
ATOM 796 C CA . GLU A 1 98 ? 12.992 -11.130 -8.547 1.00 97.69 98 GLU A CA 1
ATOM 797 C C . GLU A 1 98 ? 13.512 -11.234 -7.108 1.00 97.69 98 GLU A C 1
ATOM 799 O O . GLU A 1 98 ? 14.237 -12.174 -6.765 1.00 97.69 98 GLU A O 1
ATOM 804 N N . LEU A 1 99 ? 13.108 -10.302 -6.240 1.00 97.62 99 LEU A N 1
ATOM 805 C CA . LEU A 1 99 ? 13.498 -10.315 -4.833 1.00 97.62 99 LEU A CA 1
ATOM 806 C C . LEU A 1 99 ? 12.970 -11.561 -4.116 1.00 97.62 99 LEU A C 1
ATOM 808 O O . LEU A 1 99 ? 13.719 -12.157 -3.348 1.00 97.62 99 LEU A O 1
ATOM 812 N N . TYR A 1 100 ? 11.751 -12.016 -4.404 1.00 95.81 100 TYR A N 1
ATOM 813 C CA . TYR A 1 100 ? 11.242 -13.284 -3.880 1.00 95.81 100 TYR A CA 1
ATOM 814 C C . TYR A 1 100 ? 12.080 -14.483 -4.319 1.00 95.81 100 TYR A C 1
ATOM 816 O O . TYR A 1 100 ? 12.334 -15.380 -3.519 1.00 95.81 100 TYR A O 1
ATOM 824 N N . ARG A 1 101 ? 12.528 -14.500 -5.577 1.00 93.88 101 ARG A N 1
ATOM 825 C CA . ARG A 1 101 ? 13.262 -15.641 -6.129 1.00 93.88 101 ARG A CA 1
ATOM 826 C C . ARG A 1 101 ? 14.654 -15.794 -5.535 1.00 93.88 101 ARG A C 1
ATOM 828 O O . ARG A 1 101 ? 15.090 -16.915 -5.292 1.00 93.88 101 ARG A O 1
ATOM 835 N N . THR A 1 102 ? 15.379 -14.688 -5.372 1.00 88.75 102 THR A N 1
ATOM 836 C CA . THR A 1 102 ? 16.818 -14.744 -5.052 1.00 88.75 102 THR A CA 1
ATOM 837 C C . THR A 1 102 ? 17.306 -13.671 -4.078 1.00 88.75 102 THR A C 1
ATOM 839 O O . THR A 1 102 ? 18.426 -13.768 -3.566 1.00 88.75 102 THR A O 1
ATOM 842 N N . GLY A 1 103 ? 16.504 -12.633 -3.834 1.00 86.25 103 GLY A N 1
ATOM 843 C CA . GLY A 1 103 ? 16.932 -11.431 -3.122 1.00 86.25 103 GLY A CA 1
ATOM 844 C C . GLY A 1 103 ? 16.600 -11.419 -1.634 1.00 86.25 103 GLY A C 1
ATOM 845 O O . GLY A 1 103 ? 17.377 -10.877 -0.858 1.00 86.25 103 GLY A O 1
ATOM 846 N N . ILE A 1 104 ? 15.486 -12.018 -1.210 1.00 93.12 104 ILE A N 1
ATOM 847 C CA . ILE A 1 104 ? 14.910 -11.797 0.126 1.00 93.12 104 ILE A CA 1
ATOM 848 C C . ILE A 1 104 ? 15.799 -12.286 1.278 1.00 93.12 104 ILE A C 1
ATOM 850 O O . ILE A 1 104 ? 15.719 -11.742 2.373 1.00 93.12 104 ILE A O 1
ATOM 854 N N . TYR A 1 105 ? 16.695 -13.239 1.016 1.00 93.50 105 TYR A N 1
ATOM 855 C CA . TYR A 1 105 ? 17.658 -13.785 1.982 1.00 93.50 105 TYR A CA 1
ATOM 856 C C . TYR A 1 105 ? 19.017 -13.066 1.970 1.00 93.50 105 TYR A C 1
ATOM 858 O O . TYR A 1 105 ? 19.945 -13.468 2.669 1.00 93.50 105 TYR A O 1
ATOM 866 N N . ARG A 1 106 ? 19.196 -12.041 1.126 1.00 94.19 106 ARG A N 1
ATOM 867 C CA . ARG A 1 106 ? 20.492 -11.370 0.969 1.00 94.19 106 ARG A CA 1
ATOM 868 C C . ARG A 1 106 ? 20.786 -10.470 2.172 1.00 94.19 106 ARG A C 1
ATOM 870 O O . ARG A 1 106 ? 19.948 -9.627 2.495 1.00 94.19 106 ARG A O 1
ATOM 877 N N . PRO A 1 107 ? 21.976 -10.581 2.791 1.00 94.12 107 PRO A N 1
ATOM 878 C CA . PRO A 1 107 ? 22.389 -9.681 3.860 1.00 94.12 107 PRO A CA 1
ATOM 879 C C . PRO A 1 107 ? 22.327 -8.218 3.435 1.00 94.12 107 PRO A C 1
ATOM 881 O O . PRO A 1 107 ? 22.640 -7.888 2.294 1.00 94.12 107 PRO A O 1
ATOM 884 N N . ASN A 1 108 ? 21.975 -7.335 4.371 1.00 93.50 108 ASN A N 1
ATOM 885 C CA . ASN A 1 108 ? 21.886 -5.892 4.131 1.00 93.50 108 ASN A CA 1
ATOM 886 C C . ASN A 1 108 ? 20.891 -5.511 3.019 1.00 93.50 108 ASN A C 1
ATOM 888 O O . ASN A 1 108 ? 21.089 -4.508 2.326 1.00 93.50 108 ASN A O 1
ATOM 892 N N . LEU A 1 109 ? 19.807 -6.281 2.866 1.00 95.56 109 LEU A N 1
ATOM 893 C CA . LEU A 1 109 ? 18.729 -5.985 1.924 1.00 95.56 109 LEU A CA 1
ATOM 894 C C . LEU A 1 109 ? 18.261 -4.528 2.084 1.00 95.56 109 LEU A C 1
ATOM 896 O O . LEU A 1 109 ? 18.089 -4.045 3.202 1.00 95.56 109 LEU A O 1
ATOM 900 N N . PHE A 1 110 ? 18.112 -3.811 0.967 1.00 96.56 110 PHE A N 1
ATOM 901 C CA . PHE A 1 110 ? 17.821 -2.365 0.901 1.00 96.56 110 PHE A CA 1
ATOM 902 C C . PHE A 1 110 ? 18.862 -1.404 1.513 1.00 96.56 110 PHE A C 1
ATOM 904 O O . PHE A 1 110 ? 18.703 -0.191 1.378 1.00 96.56 110 PHE A O 1
ATOM 911 N N . ARG A 1 111 ? 19.931 -1.899 2.147 1.00 95.75 111 ARG A N 1
ATOM 912 C CA . ARG A 1 111 ? 20.995 -1.074 2.752 1.00 95.75 111 ARG A CA 1
ATOM 913 C C . ARG A 1 111 ? 22.278 -1.044 1.928 1.00 95.75 111 ARG A C 1
ATOM 915 O O . ARG A 1 111 ? 23.058 -0.104 2.052 1.00 95.75 111 ARG A O 1
ATOM 922 N N . GLU A 1 112 ? 22.503 -2.059 1.103 1.00 95.81 112 GLU A N 1
ATOM 923 C CA . GLU A 1 112 ? 23.675 -2.132 0.237 1.00 95.81 112 GLU A CA 1
ATOM 924 C C . GLU A 1 112 ? 23.634 -1.078 -0.884 1.00 95.81 112 GLU A C 1
ATOM 926 O O . GLU A 1 112 ? 22.592 -0.813 -1.488 1.00 95.81 112 GLU A O 1
ATOM 931 N N . ILE A 1 113 ? 24.790 -0.476 -1.173 1.00 95.94 113 ILE A N 1
ATOM 932 C CA . ILE A 1 113 ? 24.927 0.568 -2.192 1.00 95.94 113 ILE A CA 1
ATOM 933 C C . ILE A 1 113 ? 24.854 -0.074 -3.591 1.00 95.94 113 ILE A C 1
ATOM 935 O O . ILE A 1 113 ? 25.647 -0.969 -3.891 1.00 95.94 113 ILE A O 1
ATOM 939 N N . PRO A 1 114 ? 23.944 0.371 -4.477 1.00 97.00 114 PRO A N 1
ATOM 940 C CA . PRO A 1 114 ? 23.822 -0.178 -5.825 1.00 97.00 114 PRO A CA 1
ATOM 941 C C . PRO A 1 114 ? 24.948 0.300 -6.748 1.00 97.00 114 PRO A C 1
ATOM 943 O O . PRO A 1 114 ? 25.552 1.358 -6.543 1.00 97.00 114 PRO A O 1
ATOM 946 N N . ASN A 1 115 ? 25.150 -0.409 -7.863 1.00 97.25 115 ASN A N 1
ATOM 947 C CA . ASN A 1 115 ? 25.928 0.142 -8.969 1.00 97.25 115 ASN A CA 1
ATOM 948 C C . ASN A 1 115 ? 25.160 1.324 -9.585 1.00 97.25 115 ASN A C 1
ATOM 950 O O . ASN A 1 115 ? 24.111 1.144 -10.204 1.00 97.25 115 ASN A O 1
ATOM 954 N N . ARG A 1 116 ? 25.691 2.543 -9.429 1.00 97.38 116 ARG A N 1
ATOM 955 C CA . ARG A 1 116 ? 25.014 3.777 -9.855 1.00 97.38 116 ARG A CA 1
ATOM 956 C C . ARG A 1 116 ? 24.697 3.803 -11.351 1.00 97.38 116 ARG A C 1
ATOM 958 O O . ARG A 1 116 ? 23.577 4.145 -11.717 1.00 97.38 116 ARG A O 1
ATOM 965 N N . SER A 1 117 ? 25.661 3.456 -12.201 1.00 98.00 117 SER A N 1
ATOM 966 C CA . SER A 1 117 ? 25.483 3.494 -13.657 1.00 98.00 117 SER A CA 1
ATOM 967 C C . SER A 1 117 ? 24.426 2.493 -14.109 1.00 98.00 117 SER A C 1
ATOM 969 O O . SER A 1 117 ? 23.569 2.824 -14.926 1.00 98.00 117 SER A O 1
ATOM 971 N N . ARG A 1 118 ? 24.439 1.286 -13.530 1.00 97.75 118 ARG A N 1
ATOM 972 C CA . ARG A 1 118 ? 23.441 0.266 -13.850 1.00 97.75 118 ARG A CA 1
ATOM 973 C C . ARG A 1 118 ? 22.055 0.650 -13.350 1.00 97.75 118 ARG A C 1
ATOM 975 O O . ARG A 1 118 ? 21.093 0.514 -14.097 1.00 97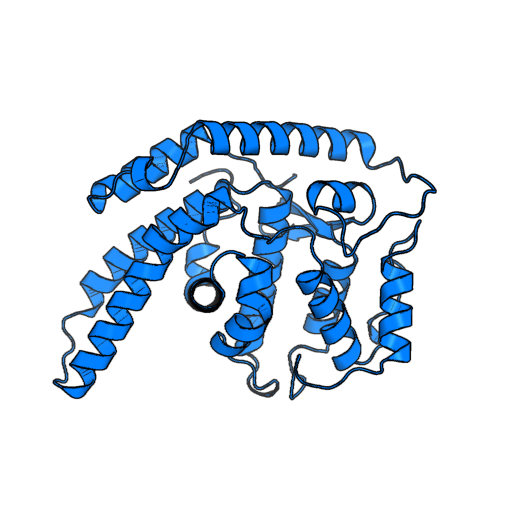.75 118 ARG A O 1
ATOM 982 N N . HIS A 1 119 ? 21.963 1.193 -12.138 1.00 97.88 119 HIS A N 1
ATOM 983 C CA . HIS A 1 119 ? 20.709 1.695 -11.591 1.00 97.88 119 HIS A CA 1
ATOM 984 C C . HIS A 1 119 ? 20.086 2.772 -12.495 1.00 97.88 119 HIS A C 1
ATOM 986 O O . HIS A 1 119 ? 18.915 2.654 -12.839 1.00 97.88 119 HIS A O 1
ATOM 992 N N . ILE A 1 120 ? 20.867 3.756 -12.962 1.00 97.06 120 ILE A N 1
ATOM 993 C CA . ILE A 1 120 ? 20.387 4.785 -13.905 1.00 97.06 120 ILE A CA 1
ATOM 994 C C . ILE A 1 120 ? 19.883 4.155 -15.211 1.00 97.06 120 ILE A C 1
ATOM 996 O O . ILE A 1 120 ? 18.785 4.481 -15.655 1.00 97.06 120 ILE A O 1
ATOM 1000 N N . ALA A 1 121 ? 20.629 3.209 -15.788 1.00 96.75 121 ALA A N 1
ATOM 1001 C CA . ALA A 1 121 ? 20.216 2.532 -17.019 1.00 96.75 121 ALA A CA 1
ATOM 1002 C C . ALA A 1 121 ? 18.892 1.758 -16.855 1.00 96.75 121 ALA A C 1
ATOM 1004 O O . ALA A 1 121 ? 18.060 1.737 -17.766 1.00 96.75 121 ALA A O 1
ATOM 1005 N N . LEU A 1 122 ? 18.668 1.134 -15.693 1.00 97.31 122 LEU A N 1
ATOM 1006 C CA . LEU A 1 122 ? 17.394 0.481 -15.393 1.00 97.31 122 LEU A CA 1
ATOM 1007 C C . LEU A 1 122 ? 16.264 1.500 -15.243 1.00 97.31 122 LEU A C 1
ATOM 1009 O O . LEU A 1 122 ? 15.210 1.295 -15.840 1.00 97.31 122 LEU A O 1
ATOM 1013 N N . LEU A 1 123 ? 16.482 2.608 -14.524 1.00 95.50 123 LEU A N 1
ATOM 1014 C CA . LEU A 1 123 ? 15.486 3.680 -14.411 1.00 95.50 123 LEU A CA 1
ATOM 1015 C C . LEU A 1 123 ? 15.032 4.153 -15.793 1.00 95.50 123 LEU A C 1
ATOM 1017 O O . LEU A 1 123 ? 13.835 4.179 -16.065 1.00 95.50 123 LEU A O 1
ATOM 1021 N N . GLU A 1 124 ? 15.976 4.450 -16.689 1.00 94.12 124 GLU A N 1
ATOM 1022 C CA . GLU A 1 124 ? 15.676 4.860 -18.065 1.00 94.12 124 GLU A CA 1
ATOM 1023 C C . GLU A 1 124 ? 14.863 3.804 -18.816 1.00 94.12 124 GLU A C 1
ATOM 1025 O O . GLU A 1 124 ? 13.879 4.131 -19.483 1.00 94.12 124 GLU A O 1
ATOM 1030 N N . SER A 1 125 ? 15.226 2.531 -18.670 1.00 94.31 125 SER A N 1
ATOM 1031 C CA . SER A 1 125 ? 14.565 1.437 -19.380 1.00 94.31 125 SER A CA 1
ATOM 1032 C C . SER A 1 125 ? 13.131 1.192 -18.887 1.00 94.31 125 SER A C 1
ATOM 1034 O O . SER A 1 125 ? 12.238 0.929 -19.695 1.00 94.31 125 SER A O 1
ATOM 1036 N N . PHE A 1 126 ? 12.877 1.327 -17.582 1.00 95.00 126 PHE A N 1
ATOM 1037 C CA . PHE A 1 126 ? 11.527 1.240 -17.011 1.00 95.00 126 PHE A CA 1
ATOM 1038 C C . PHE A 1 126 ? 10.686 2.505 -17.256 1.00 95.00 126 PHE A C 1
ATOM 1040 O O . PHE A 1 126 ? 9.462 2.419 -17.246 1.00 95.00 126 PHE A O 1
ATOM 1047 N N . ASN A 1 127 ? 11.313 3.649 -17.558 1.00 92.50 127 ASN A N 1
ATOM 1048 C CA . ASN A 1 127 ? 10.632 4.894 -17.942 1.00 92.50 127 ASN A CA 1
ATOM 1049 C C . ASN A 1 127 ? 10.396 5.054 -19.455 1.00 92.50 127 ASN A C 1
ATOM 1051 O O . ASN A 1 127 ? 9.862 6.076 -19.890 1.00 92.50 127 ASN A O 1
ATOM 1055 N N . THR A 1 128 ? 10.800 4.083 -20.278 1.00 89.12 128 THR A N 1
ATOM 1056 C CA . THR A 1 128 ? 10.771 4.224 -21.739 1.00 89.12 128 THR A CA 1
ATOM 1057 C C . THR A 1 128 ? 9.755 3.286 -22.390 1.00 89.12 128 THR A C 1
ATOM 1059 O O . THR A 1 128 ? 9.784 2.064 -22.231 1.00 89.12 128 THR A O 1
ATOM 1062 N N . ALA A 1 129 ? 8.847 3.880 -23.166 1.00 87.31 129 ALA A N 1
ATOM 1063 C CA . ALA A 1 129 ? 7.899 3.170 -24.018 1.00 87.31 129 ALA A CA 1
ATOM 1064 C C . ALA A 1 129 ? 8.626 2.399 -25.145 1.00 87.31 129 ALA A C 1
ATOM 1066 O O . ALA A 1 129 ? 9.712 2.803 -25.559 1.00 87.31 129 ALA A O 1
ATOM 1067 N N . PRO A 1 130 ? 8.028 1.338 -25.717 1.00 87.44 130 PRO A N 1
ATOM 1068 C CA . PRO A 1 130 ? 6.697 0.804 -25.416 1.00 87.44 130 PRO A CA 1
ATOM 1069 C C . PRO A 1 130 ? 6.697 -0.302 -24.355 1.00 87.44 130 PRO A C 1
ATOM 1071 O O . PRO A 1 130 ? 5.629 -0.753 -23.959 1.00 87.44 130 PRO A O 1
ATOM 1074 N N . LEU A 1 131 ? 7.873 -0.766 -23.931 1.00 88.38 131 LEU A N 1
ATOM 1075 C CA . LEU A 1 131 ? 8.003 -1.983 -23.131 1.00 88.38 131 LEU A CA 1
ATOM 1076 C C . LEU A 1 131 ? 8.089 -1.713 -21.630 1.00 88.38 131 LEU A 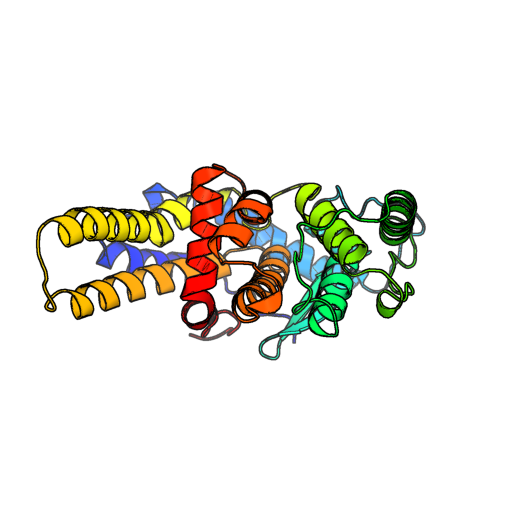C 1
ATOM 1078 O O . LEU A 1 131 ? 7.804 -2.630 -20.863 1.00 88.38 131 LEU A O 1
ATOM 1082 N N . PHE A 1 132 ? 8.492 -0.507 -21.211 1.00 92.00 132 PHE A N 1
ATOM 1083 C CA . PHE A 1 132 ? 8.580 -0.106 -19.800 1.00 92.00 132 PHE A CA 1
ATOM 1084 C C . PHE A 1 132 ? 9.288 -1.156 -18.927 1.00 92.00 132 PHE A C 1
ATOM 1086 O O . PHE A 1 132 ? 8.802 -1.558 -17.873 1.00 92.00 132 PHE A O 1
ATOM 1093 N N . GLY A 1 133 ? 10.420 -1.663 -19.419 1.00 92.19 133 GLY A N 1
ATOM 1094 C CA . GLY A 1 133 ? 11.238 -2.667 -18.739 1.00 92.19 133 GLY A CA 1
ATOM 1095 C C . GLY A 1 133 ? 10.698 -4.103 -18.708 1.00 92.19 133 GLY A C 1
ATOM 1096 O O . GLY A 1 133 ? 11.383 -4.973 -18.181 1.00 92.19 133 GLY A O 1
ATOM 1097 N N . SER A 1 134 ? 9.548 -4.407 -19.324 1.00 91.00 134 SER A N 1
ATOM 1098 C CA . SER A 1 134 ? 8.955 -5.765 -19.331 1.00 91.00 134 SER A CA 1
ATOM 1099 C C . SER A 1 134 ? 9.837 -6.863 -19.945 1.00 91.00 134 SER A C 1
ATOM 1101 O O . SER A 1 134 ? 9.634 -8.043 -19.661 1.00 91.00 134 SER A O 1
ATOM 1103 N N . GLN A 1 135 ? 10.816 -6.490 -20.775 1.00 91.50 135 GLN A N 1
ATOM 1104 C CA . GLN A 1 135 ? 11.783 -7.412 -21.387 1.00 91.50 135 GLN A CA 1
ATOM 1105 C C . GLN A 1 135 ? 13.141 -7.441 -20.671 1.00 91.50 135 GLN A C 1
ATOM 1107 O O . GLN A 1 135 ? 14.043 -8.164 -21.093 1.00 91.50 135 GLN A O 1
ATOM 1112 N N . ILE A 1 136 ? 13.323 -6.654 -19.608 1.00 93.44 136 ILE A N 1
ATOM 1113 C CA . ILE A 1 136 ? 14.581 -6.644 -18.864 1.00 93.44 136 ILE A CA 1
ATOM 1114 C C . ILE A 1 136 ? 14.665 -7.905 -18.011 1.00 93.44 136 ILE A C 1
ATOM 1116 O O . ILE A 1 136 ? 13.800 -8.187 -17.183 1.00 93.44 136 ILE A O 1
ATOM 1120 N N . ALA A 1 137 ? 15.758 -8.639 -18.181 1.00 93.88 137 ALA A N 1
ATOM 1121 C CA . ALA A 1 137 ? 16.114 -9.760 -17.333 1.00 93.88 137 ALA A CA 1
ATOM 1122 C C . ALA A 1 137 ? 16.650 -9.255 -15.982 1.00 93.88 137 ALA A C 1
ATOM 1124 O O . ALA A 1 137 ? 17.843 -9.017 -15.847 1.00 93.88 137 ALA A O 1
ATOM 1125 N N . LEU A 1 138 ? 15.796 -9.092 -14.966 1.00 96.19 138 LEU A N 1
ATOM 1126 C CA . LEU A 1 138 ? 16.275 -8.678 -13.636 1.00 96.19 138 LEU A CA 1
ATOM 1127 C C . LEU A 1 138 ? 17.120 -9.750 -12.925 1.00 96.19 138 LEU A C 1
ATOM 1129 O O . LEU A 1 138 ? 17.929 -9.403 -12.077 1.00 96.19 138 LEU A O 1
ATOM 1133 N N . HIS A 1 139 ? 17.018 -11.024 -13.305 1.00 94.56 139 HIS A N 1
ATOM 1134 C CA . HIS A 1 139 ? 17.763 -12.119 -12.666 1.00 94.56 139 HIS A CA 1
ATOM 1135 C C . HIS A 1 139 ? 19.286 -12.054 -12.850 1.00 94.56 139 HIS A C 1
ATOM 1137 O O . HIS A 1 139 ? 20.015 -12.734 -12.131 1.00 94.56 139 HIS A O 1
ATOM 1143 N N . ILE A 1 140 ? 19.773 -11.264 -13.812 1.00 95.44 140 ILE A N 1
ATOM 1144 C CA . ILE A 1 140 ? 21.209 -10.993 -13.991 1.00 95.44 140 ILE A CA 1
ATOM 1145 C C . ILE A 1 140 ? 21.672 -9.733 -13.246 1.00 95.44 140 ILE A C 1
ATOM 1147 O O . ILE A 1 140 ? 22.868 -9.446 -13.213 1.00 95.44 140 ILE A O 1
ATOM 1151 N N . GLU A 1 141 ? 20.749 -8.964 -12.666 1.00 97.00 141 GLU A N 1
ATOM 1152 C CA . GLU A 1 141 ? 21.062 -7.749 -11.919 1.00 97.00 141 GLU A CA 1
ATOM 1153 C C . GLU A 1 141 ? 21.450 -8.068 -10.476 1.00 97.00 141 GLU A C 1
ATOM 1155 O O . GLU A 1 141 ? 20.990 -9.039 -9.874 1.00 97.00 141 GLU A O 1
ATOM 1160 N N . SER A 1 142 ? 22.279 -7.210 -9.875 1.00 96.94 142 SER A N 1
ATOM 1161 C CA . SER A 1 142 ? 22.581 -7.341 -8.451 1.00 96.94 142 SER A CA 1
ATOM 1162 C C . SER A 1 142 ? 21.345 -7.034 -7.600 1.00 96.94 142 SER A C 1
ATOM 1164 O O . SER A 1 142 ? 20.587 -6.104 -7.890 1.00 96.94 142 SER A O 1
ATOM 1166 N N . THR A 1 143 ? 21.183 -7.750 -6.483 1.00 97.31 143 THR A N 1
ATOM 1167 C CA . THR A 1 143 ? 20.088 -7.499 -5.531 1.00 97.31 143 THR A CA 1
ATOM 1168 C C . THR A 1 143 ? 20.080 -6.051 -5.041 1.00 97.31 143 THR A C 1
ATOM 1170 O O . THR A 1 143 ? 19.018 -5.438 -4.991 1.00 97.31 143 THR A O 1
ATOM 1173 N N . SER A 1 144 ? 21.249 -5.461 -4.765 1.00 97.62 144 SER A N 1
ATOM 1174 C CA . SER A 1 144 ? 21.373 -4.050 -4.375 1.00 97.62 144 SER A CA 1
ATOM 1175 C C . SER A 1 144 ? 20.802 -3.091 -5.428 1.00 97.62 144 SER A C 1
ATOM 1177 O O . SER A 1 144 ? 20.095 -2.144 -5.085 1.00 97.62 144 SER A O 1
ATOM 1179 N N . THR A 1 145 ? 21.029 -3.369 -6.715 1.00 98.00 145 THR A N 1
ATOM 1180 C CA . THR A 1 145 ? 20.489 -2.589 -7.837 1.00 98.00 145 THR A CA 1
ATOM 1181 C C . THR A 1 145 ? 18.969 -2.737 -7.955 1.00 98.00 145 THR A C 1
ATOM 1183 O O . THR A 1 145 ? 18.282 -1.735 -8.145 1.00 98.00 145 THR A O 1
ATOM 1186 N N . ILE A 1 146 ? 18.425 -3.945 -7.780 1.00 98.31 146 ILE A N 1
ATOM 1187 C CA . ILE A 1 146 ? 16.970 -4.193 -7.800 1.00 98.31 146 ILE A CA 1
ATOM 1188 C C . ILE A 1 146 ? 16.282 -3.516 -6.602 1.00 98.31 146 ILE A C 1
ATOM 1190 O O . ILE A 1 146 ? 15.266 -2.840 -6.763 1.00 98.31 146 ILE A O 1
ATOM 1194 N N . CYS A 1 147 ? 16.861 -3.630 -5.402 1.00 98.25 147 CYS A N 1
ATOM 1195 C CA . CYS A 1 147 ? 16.393 -2.929 -4.205 1.00 98.25 147 CYS A CA 1
ATOM 1196 C C .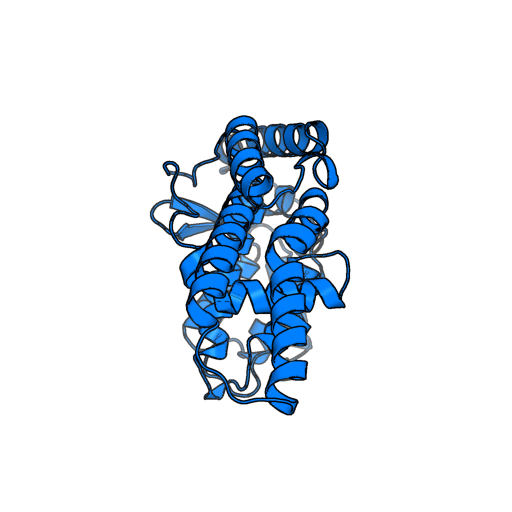 CYS A 1 147 ? 16.380 -1.412 -4.402 1.00 98.25 147 CYS A C 1
ATOM 1198 O O . CYS A 1 147 ? 15.411 -0.754 -4.015 1.00 98.25 147 CYS A O 1
ATOM 1200 N N . ALA A 1 148 ? 17.437 -0.856 -5.002 1.00 98.25 148 ALA A N 1
ATOM 1201 C CA . ALA A 1 148 ? 17.511 0.563 -5.319 1.00 98.25 148 ALA A CA 1
ATOM 1202 C C . ALA A 1 148 ? 16.431 0.970 -6.325 1.00 98.25 148 ALA A C 1
ATOM 1204 O O . ALA A 1 148 ? 15.743 1.953 -6.079 1.00 98.25 148 ALA A O 1
ATOM 1205 N N . LEU A 1 149 ? 16.211 0.177 -7.376 1.00 98.31 149 LEU A N 1
ATOM 1206 C CA . LEU A 1 149 ? 15.173 0.423 -8.376 1.00 98.31 149 LEU A CA 1
ATOM 1207 C C . LEU A 1 149 ? 13.769 0.465 -7.752 1.00 98.31 149 LEU A C 1
ATOM 1209 O O . LEU A 1 149 ? 13.035 1.433 -7.958 1.00 98.31 149 LEU A O 1
ATOM 1213 N N . LEU A 1 150 ? 13.414 -0.540 -6.940 1.00 98.38 150 LEU A N 1
ATOM 1214 C CA . LEU A 1 150 ? 12.141 -0.569 -6.208 1.00 98.38 150 LEU A CA 1
ATOM 1215 C C . LEU A 1 150 ? 12.019 0.621 -5.247 1.00 98.38 150 LEU A C 1
ATOM 1217 O O . LEU A 1 150 ? 10.990 1.294 -5.218 1.00 98.38 150 LEU A O 1
ATOM 1221 N N . SER A 1 151 ? 13.080 0.914 -4.493 1.00 98.12 151 SER A N 1
ATOM 1222 C CA . SER A 1 151 ? 13.095 2.037 -3.549 1.00 98.12 151 SER A CA 1
ATOM 1223 C C . SER A 1 151 ? 12.929 3.376 -4.259 1.00 98.12 151 SER A C 1
ATOM 1225 O O . SER A 1 151 ? 12.212 4.247 -3.777 1.00 98.12 151 SER A O 1
ATOM 1227 N N . THR A 1 152 ? 13.586 3.555 -5.403 1.00 98.00 152 THR A N 1
ATOM 1228 C CA . THR A 1 152 ? 13.488 4.766 -6.212 1.00 98.00 152 THR A CA 1
ATOM 1229 C C . THR A 1 152 ? 12.105 4.901 -6.828 1.00 98.00 152 THR A C 1
ATOM 1231 O O . THR A 1 152 ? 11.596 6.016 -6.855 1.00 98.00 152 THR A O 1
ATOM 1234 N N . TYR A 1 153 ? 11.464 3.806 -7.244 1.00 97.94 153 TYR A N 1
ATOM 1235 C CA . TYR A 1 153 ? 10.073 3.847 -7.689 1.00 97.94 153 TYR A CA 1
ATOM 1236 C C . TYR A 1 153 ? 9.151 4.368 -6.583 1.00 97.94 153 TYR A C 1
ATOM 1238 O O . TYR A 1 153 ? 8.502 5.393 -6.768 1.00 97.94 153 TYR A O 1
ATOM 1246 N N . LEU A 1 154 ? 9.178 3.745 -5.399 1.00 97.62 154 LEU A N 1
ATOM 1247 C CA . LEU A 1 154 ? 8.323 4.143 -4.274 1.00 97.62 154 LEU A CA 1
ATOM 1248 C C . LEU A 1 154 ? 8.582 5.590 -3.818 1.00 97.62 154 LEU A C 1
ATOM 1250 O O . LEU A 1 154 ? 7.644 6.320 -3.523 1.00 97.62 154 LEU A O 1
ATOM 1254 N N . LYS A 1 155 ? 9.842 6.036 -3.806 1.00 96.62 155 LYS A N 1
ATOM 1255 C CA . LYS A 1 155 ? 10.211 7.402 -3.389 1.00 96.62 155 LYS A CA 1
ATOM 1256 C C . LYS A 1 155 ? 9.785 8.500 -4.356 1.00 96.62 155 LYS A C 1
ATOM 1258 O O . LYS A 1 155 ? 9.723 9.652 -3.939 1.00 96.62 155 LYS A O 1
ATOM 1263 N N . ASN A 1 156 ? 9.571 8.173 -5.629 1.00 96.19 156 ASN A N 1
ATOM 1264 C CA . ASN A 1 156 ? 9.244 9.165 -6.654 1.00 96.19 156 ASN A CA 1
ATOM 1265 C C . ASN A 1 156 ? 7.770 9.154 -7.064 1.00 96.19 156 ASN A C 1
ATOM 1267 O O . ASN A 1 156 ? 7.392 10.008 -7.862 1.00 96.19 156 ASN A O 1
ATOM 1271 N N . MET A 1 157 ? 6.948 8.251 -6.509 1.00 93.44 157 MET A N 1
ATOM 1272 C CA . MET A 1 157 ? 5.508 8.242 -6.777 1.00 93.44 157 MET A CA 1
ATOM 1273 C C . MET A 1 157 ? 4.906 9.630 -6.527 1.00 93.44 157 MET A C 1
ATOM 1275 O O . MET A 1 157 ? 5.226 10.286 -5.535 1.00 93.44 157 MET A O 1
ATOM 1279 N N . ALA A 1 158 ? 4.010 10.058 -7.422 1.00 94.00 158 ALA A N 1
ATOM 1280 C CA . ALA A 1 158 ? 3.360 11.369 -7.347 1.00 94.00 158 ALA A CA 1
ATOM 1281 C C . ALA A 1 158 ? 2.579 11.581 -6.040 1.00 94.00 158 ALA A C 1
ATOM 1283 O O . ALA A 1 158 ? 2.393 12.708 -5.584 1.00 94.00 158 ALA A O 1
ATOM 1284 N N . GLU A 1 159 ? 2.101 10.484 -5.462 1.00 94.12 159 GLU A N 1
ATOM 1285 C CA . GLU A 1 159 ? 1.242 10.437 -4.293 1.00 94.12 159 GLU A CA 1
ATOM 1286 C C . GLU A 1 159 ? 1.517 9.147 -3.501 1.00 94.12 159 GLU A C 1
ATOM 1288 O O . GLU A 1 159 ? 1.950 8.144 -4.084 1.00 94.12 159 GLU A O 1
ATOM 1293 N N . PRO A 1 160 ? 1.302 9.154 -2.174 1.00 96.44 160 PRO A N 1
ATOM 1294 C CA . PRO A 1 160 ? 1.417 7.951 -1.361 1.00 96.44 160 PRO A CA 1
ATOM 1295 C C . PRO A 1 160 ? 0.390 6.889 -1.772 1.00 96.44 160 PRO A C 1
ATOM 1297 O O . PRO A 1 160 ? -0.659 7.180 -2.347 1.00 96.44 160 PRO A O 1
ATOM 1300 N N . ILE A 1 161 ? 0.676 5.630 -1.442 1.00 97.06 161 ILE A N 1
ATOM 1301 C CA . ILE A 1 161 ? -0.213 4.510 -1.788 1.00 97.06 161 ILE A CA 1
ATOM 1302 C C . ILE A 1 161 ? -1.510 4.562 -0.974 1.00 97.06 161 ILE A C 1
ATOM 1304 O O . ILE A 1 161 ? -2.573 4.262 -1.508 1.00 97.06 161 ILE A O 1
ATOM 1308 N N . LEU A 1 162 ? -1.461 4.942 0.300 1.00 97.62 162 LEU A N 1
ATOM 1309 C CA . LEU A 1 162 ? -2.665 5.282 1.042 1.00 97.62 162 LEU A CA 1
ATOM 1310 C C . LEU A 1 162 ? -3.125 6.673 0.602 1.00 97.62 162 LEU A C 1
ATOM 1312 O O . LEU A 1 162 ? -2.395 7.647 0.783 1.00 97.62 162 LEU A O 1
ATOM 1316 N N . ASP A 1 163 ? -4.345 6.757 0.073 1.00 95.62 163 ASP A N 1
ATOM 1317 C CA . ASP A 1 163 ? -4.956 8.037 -0.270 1.00 95.62 163 ASP A CA 1
ATOM 1318 C C . ASP A 1 163 ? -4.959 8.983 0.943 1.00 95.62 163 ASP A C 1
ATOM 1320 O O . ASP A 1 163 ? -5.283 8.581 2.067 1.00 95.62 163 ASP A O 1
ATOM 1324 N N . SER A 1 164 ? -4.594 10.245 0.714 1.00 94.44 164 SER A N 1
ATOM 1325 C CA . SER A 1 164 ? -4.467 11.261 1.763 1.00 94.44 164 SER A CA 1
ATOM 1326 C C . SER A 1 164 ? -5.736 11.443 2.606 1.00 94.44 164 SER A C 1
ATOM 1328 O O . SER A 1 164 ? -5.630 11.651 3.818 1.00 94.44 164 SER A O 1
ATOM 1330 N N . VAL A 1 165 ? -6.925 11.275 2.010 1.00 96.12 165 VAL A N 1
ATOM 1331 C CA . VAL A 1 165 ? -8.224 11.352 2.703 1.00 96.12 165 VAL A CA 1
ATOM 1332 C C . VAL A 1 165 ? -8.351 10.240 3.749 1.00 96.12 165 VAL A C 1
ATOM 1334 O O . VAL A 1 165 ? -8.994 10.404 4.785 1.00 96.12 165 VAL A O 1
ATOM 1337 N N . LEU A 1 166 ? -7.698 9.100 3.517 1.00 97.88 166 LEU A N 1
ATOM 1338 C CA . LEU A 1 166 ? -7.756 7.927 4.384 1.00 97.88 166 LEU A CA 1
ATOM 1339 C C . LEU A 1 166 ? -6.640 7.893 5.438 1.00 97.88 166 LEU A C 1
ATOM 1341 O O . LEU A 1 166 ? -6.709 7.080 6.362 1.00 97.88 166 LEU A O 1
ATOM 1345 N N . PHE A 1 167 ? -5.643 8.780 5.357 1.00 97.94 167 PHE A N 1
ATOM 1346 C CA . PHE A 1 167 ? -4.521 8.814 6.300 1.00 97.94 167 PHE A CA 1
ATOM 1347 C C . PHE A 1 167 ? -4.976 9.013 7.749 1.00 97.94 167 PHE A C 1
ATOM 1349 O O . PHE A 1 167 ? -4.707 8.182 8.621 1.00 97.94 167 PHE A O 1
ATOM 1356 N N . THR A 1 168 ? -5.684 10.114 8.009 1.00 98.00 168 THR A N 1
ATOM 1357 C CA . THR A 1 168 ? -6.141 10.481 9.354 1.00 98.00 168 THR A CA 1
ATOM 1358 C C . THR A 1 168 ? -7.058 9.424 9.973 1.00 98.00 168 THR A C 1
ATOM 1360 O O . THR A 1 168 ? -6.758 9.001 11.093 1.00 98.00 168 THR A O 1
ATOM 1363 N N . PRO A 1 169 ? -8.129 8.945 9.305 1.00 98.00 169 PRO A N 1
ATOM 1364 C CA . PRO A 1 169 ? -8.984 7.915 9.890 1.00 98.00 169 PRO A CA 1
ATOM 1365 C C . PRO A 1 169 ? -8.234 6.598 10.138 1.00 98.00 169 PRO A C 1
ATOM 1367 O O . PRO A 1 169 ? -8.419 5.984 11.192 1.00 98.00 169 PRO A O 1
ATOM 1370 N N . PHE A 1 170 ? -7.333 6.181 9.237 1.00 98.44 170 PHE A N 1
ATOM 1371 C CA . PHE A 1 170 ? -6.534 4.970 9.448 1.00 98.44 170 PHE A CA 1
ATOM 1372 C C . PHE A 1 170 ? -5.616 5.110 10.669 1.00 98.44 170 PHE A C 1
ATOM 1374 O O . PHE A 1 170 ? -5.568 4.228 11.529 1.00 98.44 170 PHE A O 1
ATOM 1381 N N . TRP A 1 171 ? -4.929 6.248 10.801 1.00 98.19 171 TRP A N 1
ATOM 1382 C CA . TRP A 1 171 ? -4.082 6.522 11.957 1.00 98.19 171 TRP A CA 1
ATOM 1383 C C . TRP A 1 171 ? -4.880 6.561 13.265 1.00 98.19 171 TRP A C 1
ATOM 1385 O O . TRP A 1 171 ? -4.531 5.849 14.206 1.00 98.19 171 TRP A O 1
ATOM 1395 N N . GLN A 1 172 ? -5.940 7.372 13.338 1.00 97.75 172 GLN A N 1
ATOM 1396 C CA . GLN A 1 172 ? -6.652 7.643 14.593 1.00 97.75 172 GLN A CA 1
ATOM 1397 C C . GLN A 1 172 ? -7.422 6.428 15.109 1.00 97.75 172 GLN A C 1
ATOM 1399 O O . GLN A 1 172 ? -7.405 6.181 16.313 1.00 97.75 172 GLN A O 1
ATOM 1404 N N . TRP A 1 173 ? -8.074 5.669 14.226 1.00 97.50 173 TRP A N 1
ATOM 1405 C CA . TRP A 1 173 ? -8.922 4.552 14.646 1.00 97.50 173 TRP A CA 1
ATOM 1406 C C . TRP A 1 173 ? -8.182 3.217 14.691 1.00 97.50 173 TRP A C 1
ATOM 1408 O O . TRP A 1 173 ? -8.484 2.390 15.545 1.00 97.50 173 TRP A O 1
ATOM 1418 N N . CYS A 1 174 ? -7.190 2.997 13.823 1.00 97.38 174 CYS A N 1
ATOM 1419 C CA . CYS A 1 174 ? -6.562 1.678 13.702 1.00 97.38 174 CYS A CA 1
ATOM 1420 C C . CYS A 1 174 ? -5.227 1.614 14.452 1.00 97.38 174 CYS A C 1
ATOM 1422 O O . CYS A 1 174 ? -5.010 0.738 15.289 1.00 97.38 174 CYS A O 1
ATOM 1424 N N . VAL A 1 175 ? -4.330 2.569 14.199 1.00 97.44 175 VAL A N 1
ATOM 1425 C CA . VAL A 1 175 ? -2.924 2.443 14.618 1.00 97.44 175 VAL A CA 1
ATOM 1426 C C . VAL A 1 175 ? -2.651 3.112 15.960 1.00 97.44 175 VAL A C 1
ATOM 1428 O O . VAL A 1 175 ? -2.150 2.465 16.882 1.00 97.44 175 VAL A O 1
ATOM 1431 N N . LYS A 1 176 ? -3.013 4.390 16.101 1.00 96.50 176 LYS A N 1
ATOM 1432 C CA . LYS A 1 176 ? -2.738 5.202 17.291 1.00 96.50 176 LYS A CA 1
ATOM 1433 C C . LYS A 1 176 ? -3.215 4.557 18.599 1.00 96.50 176 LYS A C 1
ATOM 1435 O O . LYS A 1 176 ? -2.431 4.576 19.547 1.00 96.50 176 LYS A O 1
ATOM 1440 N N . PRO A 1 177 ? -4.413 3.940 18.689 1.00 94.94 177 PRO A N 1
ATOM 1441 C CA . PRO A 1 177 ? -4.836 3.338 19.948 1.00 94.94 177 PRO A CA 1
ATOM 1442 C C . PRO A 1 177 ? -3.954 2.143 20.339 1.00 94.94 177 PRO A C 1
ATOM 1444 O O . PRO A 1 177 ? -3.706 1.942 21.524 1.00 94.94 177 PRO A O 1
ATOM 1447 N N . SER A 1 178 ? -3.413 1.402 19.361 1.00 93.12 178 SER A N 1
ATOM 1448 C CA . SER A 1 178 ? -2.459 0.309 19.610 1.00 93.12 178 SER A CA 1
ATOM 1449 C C . SER A 1 178 ? -1.134 0.843 20.144 1.00 93.12 178 SER A C 1
ATOM 1451 O O . SER A 1 178 ? -0.652 0.367 21.163 1.00 93.12 178 SER A O 1
ATOM 1453 N N . VAL A 1 179 ? -0.595 1.895 19.516 1.00 92.50 179 VAL A N 1
ATOM 1454 C CA . VAL A 1 179 ? 0.645 2.555 19.963 1.00 92.50 179 VAL A CA 1
ATOM 1455 C C . VAL A 1 179 ? 0.508 3.042 21.407 1.00 92.50 179 VAL A C 1
ATOM 1457 O O . VAL A 1 179 ? 1.357 2.759 22.244 1.00 92.50 179 VAL A O 1
ATOM 1460 N N . GLN A 1 180 ? -0.612 3.689 21.738 1.00 93.19 180 GLN A N 1
ATOM 1461 C CA . GLN A 1 180 ? -0.884 4.160 23.098 1.00 93.19 180 GLN A CA 1
ATOM 1462 C C . GLN A 1 180 ? -1.053 3.018 24.112 1.00 93.19 180 GLN A C 1
ATOM 1464 O O . GLN A 1 180 ? -0.816 3.208 25.307 1.00 93.19 180 GLN A O 1
ATOM 1469 N N . ARG A 1 181 ? -1.526 1.839 23.690 1.00 90.19 181 ARG A N 1
ATOM 1470 C CA . ARG A 1 181 ? -1.569 0.649 24.557 1.00 90.19 181 ARG A CA 1
ATOM 1471 C C . ARG A 1 181 ? -0.169 0.081 24.771 1.00 90.19 181 ARG A C 1
ATOM 1473 O O . ARG A 1 181 ? 0.193 -0.150 25.922 1.00 90.19 181 ARG A O 1
ATOM 1480 N N . ASP A 1 182 ? 0.630 -0.040 23.716 1.00 87.50 182 ASP A N 1
ATOM 1481 C CA . ASP A 1 182 ? 2.010 -0.532 23.790 1.00 87.50 182 ASP A CA 1
ATOM 1482 C C . ASP A 1 182 ? 2.889 0.367 24.677 1.00 87.50 182 ASP A C 1
ATOM 1484 O O . ASP A 1 182 ? 3.614 -0.133 25.536 1.00 87.50 182 ASP A O 1
ATOM 1488 N N . GLU A 1 183 ? 2.766 1.693 24.560 1.00 88.44 183 GLU A N 1
ATOM 1489 C CA . GLU A 1 183 ? 3.465 2.662 25.421 1.00 88.44 183 GLU A CA 1
ATOM 1490 C C . GLU A 1 183 ? 3.062 2.519 26.895 1.00 88.44 183 GLU A C 1
ATOM 1492 O O . GLU A 1 183 ? 3.918 2.437 27.781 1.00 88.44 183 GLU A O 1
ATOM 1497 N N . ARG A 1 184 ? 1.754 2.423 27.176 1.00 87.56 184 ARG A N 1
ATOM 1498 C CA . ARG A 1 184 ? 1.253 2.181 28.539 1.00 87.56 184 ARG A CA 1
ATOM 1499 C C . ARG A 1 184 ? 1.754 0.849 29.089 1.00 87.56 184 ARG A C 1
ATOM 1501 O O . ARG A 1 184 ? 2.061 0.768 30.277 1.00 87.56 184 ARG A O 1
ATOM 1508 N N . ARG A 1 185 ? 1.857 -0.183 28.248 1.00 81.81 185 ARG A N 1
ATOM 1509 C CA . ARG A 1 185 ? 2.385 -1.496 28.627 1.00 81.81 185 ARG A CA 1
ATOM 1510 C C . ARG A 1 185 ? 3.869 -1.431 28.942 1.00 81.81 185 ARG A C 1
ATOM 1512 O O . ARG A 1 185 ? 4.263 -1.947 29.978 1.00 81.81 185 ARG A O 1
ATOM 1519 N N . ALA A 1 186 ? 4.670 -0.784 28.101 1.00 82.50 186 ALA A N 1
ATOM 1520 C CA . ALA A 1 186 ? 6.097 -0.603 28.344 1.00 82.50 186 ALA A CA 1
ATOM 1521 C C . ALA A 1 186 ? 6.336 0.131 29.672 1.00 82.50 186 ALA A C 1
ATOM 1523 O O . ALA A 1 186 ? 7.122 -0.330 30.496 1.00 82.50 186 ALA A O 1
ATOM 1524 N N . GLN A 1 187 ? 5.571 1.197 29.930 1.00 81.56 187 GLN A N 1
ATOM 1525 C CA . GLN A 1 187 ? 5.646 1.934 31.189 1.00 81.56 187 GLN A CA 1
ATOM 1526 C C . GLN A 1 187 ? 5.261 1.064 32.394 1.00 81.56 187 GLN A C 1
ATOM 1528 O O . GLN A 1 187 ? 5.903 1.138 33.435 1.00 81.56 187 GLN A O 1
ATOM 1533 N N . ARG A 1 188 ? 4.230 0.219 32.267 1.00 76.00 188 ARG A N 1
ATOM 1534 C CA . ARG A 1 188 ? 3.753 -0.658 33.351 1.00 76.00 188 ARG A CA 1
ATOM 1535 C C . ARG A 1 188 ? 4.602 -1.908 33.556 1.00 76.00 188 ARG A C 1
ATOM 1537 O O . ARG A 1 188 ? 4.714 -2.354 34.686 1.00 76.00 188 ARG A O 1
ATOM 1544 N N . ALA A 1 189 ? 5.222 -2.456 32.514 1.00 73.75 189 ALA A N 1
ATOM 1545 C CA . ALA A 1 189 ? 6.112 -3.615 32.609 1.00 73.75 189 ALA A CA 1
ATOM 1546 C C . ALA A 1 189 ? 7.390 -3.297 33.402 1.00 73.75 189 ALA A C 1
ATOM 1548 O O . ALA A 1 189 ? 7.981 -4.187 34.009 1.00 73.75 189 ALA A O 1
ATOM 1549 N N . ILE A 1 190 ? 7.782 -2.020 33.434 1.00 69.69 190 ILE A N 1
ATOM 1550 C CA . ILE A 1 190 ? 8.823 -1.504 34.330 1.00 69.69 190 ILE A CA 1
ATOM 1551 C C . ILE A 1 190 ? 8.353 -1.531 35.799 1.00 69.69 190 ILE A C 1
ATOM 1553 O O . ILE A 1 190 ? 9.179 -1.637 36.700 1.00 69.69 190 ILE A O 1
ATOM 1557 N N . LEU A 1 191 ? 7.040 -1.458 36.045 1.00 68.31 191 LEU A N 1
ATOM 1558 C CA . LEU A 1 191 ? 6.436 -1.356 37.374 1.00 68.31 191 LEU A CA 1
ATOM 1559 C C . LEU A 1 191 ? 5.942 -2.704 37.942 1.00 68.31 191 LEU A C 1
ATOM 1561 O O . LEU A 1 191 ? 6.171 -2.946 39.122 1.00 68.31 191 LEU A O 1
ATOM 1565 N N . GLU A 1 192 ? 5.309 -3.598 37.167 1.00 64.94 192 GLU A N 1
ATOM 1566 C CA . GLU A 1 192 ? 4.691 -4.835 37.691 1.00 64.94 192 GLU A CA 1
ATOM 1567 C C . GLU A 1 192 ? 4.603 -5.988 36.657 1.00 64.94 192 GLU A C 1
ATOM 1569 O O . GLU A 1 192 ? 4.406 -5.773 35.460 1.00 64.94 192 GLU A O 1
ATOM 1574 N N . ARG A 1 193 ? 4.695 -7.248 37.123 1.00 61.16 193 ARG A N 1
ATOM 1575 C CA . ARG A 1 193 ? 4.474 -8.479 36.326 1.00 61.16 193 ARG A CA 1
ATOM 1576 C C . ARG A 1 193 ? 3.017 -8.938 36.437 1.00 61.16 193 ARG A C 1
ATOM 1578 O O . ARG A 1 193 ? 2.681 -9.477 37.487 1.00 61.16 193 ARG A O 1
ATOM 1585 N N . GLN A 1 194 ? 2.177 -8.839 35.396 1.00 59.66 194 GLN A N 1
ATOM 1586 C CA . GLN A 1 194 ? 0.842 -9.479 35.425 1.00 59.66 194 GLN A CA 1
ATOM 1587 C C . GLN A 1 194 ? 0.283 -9.983 34.078 1.00 59.66 194 GLN A C 1
ATOM 1589 O O . GLN A 1 194 ? 0.530 -9.409 33.019 1.00 59.66 194 GLN A O 1
ATOM 1594 N N . ASN A 1 195 ? -0.529 -11.050 34.199 1.00 56.44 195 ASN A N 1
ATOM 1595 C CA . ASN A 1 195 ? -1.076 -11.954 33.169 1.00 56.44 195 ASN A CA 1
ATOM 1596 C C . ASN A 1 195 ? -2.608 -11.828 32.921 1.00 56.44 195 ASN A C 1
ATOM 1598 O O . ASN A 1 195 ? -3.173 -12.684 32.250 1.00 56.44 195 ASN A O 1
ATOM 1602 N N . ALA A 1 196 ? -3.310 -10.802 33.424 1.00 56.62 196 ALA A N 1
ATOM 1603 C CA . ALA A 1 196 ? -4.783 -10.710 33.317 1.00 56.62 196 ALA A CA 1
ATOM 1604 C C . ALA A 1 196 ? -5.324 -9.899 32.112 1.00 56.62 196 ALA A C 1
ATOM 1606 O O . ALA A 1 196 ? -6.529 -9.867 31.893 1.00 56.62 196 ALA A O 1
ATOM 1607 N N . TYR A 1 197 ? -4.460 -9.255 31.321 1.00 57.56 197 TYR A N 1
ATOM 1608 C CA . TYR A 1 197 ? -4.863 -8.220 30.349 1.00 57.56 197 TYR A CA 1
ATOM 1609 C C . TYR A 1 197 ? -5.001 -8.693 28.891 1.00 57.56 197 TYR A C 1
ATOM 1611 O O . TYR A 1 197 ? -5.387 -7.911 28.032 1.00 57.56 197 TYR A O 1
ATOM 1619 N N . ALA A 1 198 ? -4.688 -9.955 28.589 1.00 61.47 198 ALA A N 1
ATOM 1620 C CA . ALA A 1 198 ? -4.602 -10.419 27.202 1.00 61.47 198 ALA A CA 1
ATOM 1621 C C . ALA A 1 198 ? -5.960 -10.440 26.466 1.00 61.47 198 ALA A C 1
ATOM 1623 O O . ALA A 1 198 ? -6.010 -10.117 25.287 1.00 61.47 198 ALA A O 1
ATOM 1624 N N . ALA A 1 199 ? -7.056 -10.778 27.155 1.00 61.41 199 ALA A N 1
ATOM 1625 C CA . ALA A 1 199 ? -8.362 -10.965 26.514 1.00 61.41 199 ALA A CA 1
ATOM 1626 C C . ALA A 1 199 ? -9.049 -9.646 26.102 1.00 61.41 199 ALA A C 1
ATOM 1628 O O . ALA A 1 199 ? -9.627 -9.567 25.022 1.00 61.41 199 ALA A O 1
ATOM 1629 N N . GLU A 1 200 ? -8.966 -8.598 26.929 1.00 65.69 200 GLU A N 1
ATOM 1630 C CA . GLU A 1 200 ? -9.521 -7.272 26.602 1.00 65.69 200 GLU A CA 1
ATOM 1631 C C . GLU A 1 200 ? -8.753 -6.620 25.436 1.00 65.69 200 GLU A C 1
ATOM 1633 O O . GLU A 1 200 ? -9.341 -5.980 24.563 1.00 65.69 200 GLU A O 1
ATOM 1638 N N . ASP A 1 201 ? -7.436 -6.843 25.374 1.00 71.69 201 ASP A N 1
ATOM 1639 C CA . ASP A 1 201 ? -6.591 -6.364 24.280 1.00 71.69 201 ASP A CA 1
ATOM 1640 C C . ASP A 1 201 ? -6.941 -7.027 22.936 1.00 71.69 201 ASP A C 1
ATOM 1642 O O . ASP A 1 201 ? -6.919 -6.347 21.905 1.00 71.69 201 ASP A O 1
ATOM 1646 N N . ASP A 1 202 ? -7.308 -8.312 22.938 1.00 76.12 202 ASP A N 1
ATOM 1647 C CA . ASP A 1 202 ? -7.706 -9.042 21.729 1.00 76.12 202 ASP A CA 1
ATOM 1648 C C . ASP A 1 202 ? -9.031 -8.518 21.143 1.00 76.12 202 ASP A C 1
ATOM 1650 O O . ASP A 1 202 ? -9.137 -8.337 19.925 1.00 76.12 202 ASP A O 1
ATOM 1654 N N . GLU A 1 203 ? -10.030 -8.208 21.980 1.00 78.12 203 GLU A N 1
ATOM 1655 C CA . GLU A 1 203 ? -11.297 -7.611 21.520 1.00 78.12 203 GLU A CA 1
ATOM 1656 C C . GLU A 1 203 ? -11.089 -6.207 20.934 1.00 78.12 203 GLU A C 1
ATOM 1658 O O . GLU A 1 203 ? -11.600 -5.885 19.853 1.00 78.12 203 GLU A O 1
ATOM 1663 N N . LEU A 1 204 ? -10.297 -5.372 21.617 1.00 83.56 204 LEU A N 1
ATOM 1664 C CA . LEU A 1 204 ? -9.958 -4.030 21.141 1.00 83.56 204 LEU A CA 1
ATOM 1665 C C . LEU A 1 204 ? -9.182 -4.083 19.822 1.00 83.56 204 LEU A C 1
ATOM 1667 O O . LEU A 1 204 ? -9.444 -3.280 18.921 1.00 83.56 204 LEU A O 1
ATOM 1671 N N . GLU A 1 205 ? -8.257 -5.036 19.691 1.00 89.25 205 GLU A N 1
ATOM 1672 C CA . GLU A 1 205 ? -7.527 -5.268 18.451 1.00 89.25 205 GLU A CA 1
ATOM 1673 C C . GLU A 1 205 ? -8.469 -5.703 17.324 1.00 89.25 205 GLU A C 1
ATOM 1675 O O . GLU A 1 205 ? -8.385 -5.150 16.226 1.00 89.25 205 GLU A O 1
ATOM 1680 N N . GLY A 1 206 ? -9.417 -6.607 17.587 1.00 92.69 206 GLY A N 1
ATOM 1681 C CA . GLY A 1 206 ? -10.396 -7.062 16.595 1.00 92.69 206 GLY A CA 1
ATOM 1682 C C . GLY A 1 206 ? -11.174 -5.911 15.950 1.00 92.69 206 GLY A C 1
ATOM 1683 O O . GLY A 1 206 ? -11.299 -5.842 14.725 1.00 92.69 206 GLY A O 1
ATOM 1684 N N . ALA A 1 207 ? -11.621 -4.942 16.749 1.00 93.12 207 ALA A N 1
ATOM 1685 C CA . ALA A 1 207 ? -12.338 -3.780 16.230 1.00 93.12 207 ALA A CA 1
ATOM 1686 C C . ALA A 1 207 ? -11.438 -2.830 15.403 1.00 93.12 207 ALA A C 1
ATOM 1688 O O . ALA A 1 207 ? -11.899 -2.250 14.417 1.00 93.12 207 ALA A O 1
ATOM 1689 N N . GLN A 1 208 ? -10.147 -2.711 15.736 1.00 95.69 208 GLN A N 1
ATOM 1690 C CA . GLN A 1 208 ? -9.178 -1.947 14.934 1.00 95.69 208 GLN A CA 1
ATOM 1691 C C . GLN A 1 208 ? -8.855 -2.631 13.605 1.00 95.69 208 GLN A C 1
ATOM 1693 O O . GLN A 1 208 ? -8.738 -1.951 12.586 1.00 95.69 208 GLN A O 1
ATOM 1698 N N . ILE A 1 209 ? -8.740 -3.963 13.601 1.00 96.81 209 ILE A N 1
ATOM 1699 C CA . ILE A 1 209 ? -8.575 -4.756 12.377 1.00 96.81 209 ILE A CA 1
ATOM 1700 C C . ILE A 1 209 ? -9.792 -4.568 11.468 1.00 96.81 209 ILE A C 1
ATOM 1702 O O . ILE A 1 209 ? -9.621 -4.237 10.296 1.00 96.81 209 ILE A O 1
ATOM 1706 N N . ALA A 1 210 ? -11.007 -4.675 12.013 1.00 96.25 210 ALA A N 1
ATOM 1707 C CA . ALA A 1 210 ? -12.237 -4.486 11.246 1.00 96.25 210 ALA A CA 1
ATOM 1708 C C . ALA A 1 210 ? -12.339 -3.071 10.646 1.00 96.25 210 ALA A C 1
ATOM 1710 O O . ALA A 1 210 ? -12.691 -2.909 9.475 1.00 96.25 210 ALA A O 1
ATOM 1711 N N . ALA A 1 211 ? -12.001 -2.035 11.423 1.00 97.31 211 ALA A N 1
ATOM 1712 C CA . ALA A 1 211 ? -11.952 -0.664 10.921 1.00 97.31 211 ALA A CA 1
ATOM 1713 C C . ALA A 1 211 ? -10.904 -0.508 9.805 1.00 97.31 211 ALA A C 1
ATOM 1715 O O . ALA A 1 211 ? -11.214 0.052 8.753 1.00 97.31 211 ALA A O 1
ATOM 1716 N N . ALA A 1 212 ? -9.699 -1.054 9.996 1.00 98.06 212 ALA A N 1
ATOM 1717 C CA . ALA A 1 212 ? -8.628 -1.006 9.008 1.00 98.06 212 ALA A CA 1
ATOM 1718 C C . ALA A 1 212 ? -9.038 -1.688 7.698 1.00 98.06 212 ALA A C 1
ATOM 1720 O O . ALA A 1 212 ? -8.908 -1.080 6.641 1.00 98.06 212 ALA A O 1
ATOM 1721 N N . GLN A 1 213 ? -9.605 -2.895 7.752 1.00 97.62 213 GLN A N 1
ATOM 1722 C CA . GLN A 1 213 ? -10.101 -3.608 6.570 1.00 97.62 213 GLN A CA 1
ATOM 1723 C C . GLN A 1 213 ? -11.122 -2.774 5.787 1.00 97.62 213 GLN A C 1
ATOM 1725 O O . GLN A 1 213 ? -11.011 -2.635 4.569 1.00 97.62 213 GLN A O 1
ATOM 1730 N N . LEU A 1 214 ? -12.090 -2.165 6.479 1.00 97.44 214 LEU A N 1
ATOM 1731 C CA . LEU A 1 214 ? -13.107 -1.323 5.847 1.00 97.44 214 LEU A CA 1
ATOM 1732 C C . LEU A 1 214 ? -12.506 -0.070 5.203 1.00 97.44 214 LEU A C 1
ATOM 1734 O O . LEU A 1 214 ? -12.907 0.285 4.096 1.00 97.44 214 LEU A O 1
ATOM 1738 N N . ILE A 1 215 ? -11.535 0.573 5.858 1.00 97.88 215 ILE A N 1
ATOM 1739 C CA . ILE A 1 215 ? -10.833 1.745 5.317 1.00 97.88 215 ILE A CA 1
ATOM 1740 C C . ILE A 1 215 ? -9.993 1.358 4.098 1.00 97.88 215 ILE A C 1
ATOM 1742 O O . ILE A 1 215 ? -10.048 2.039 3.078 1.00 97.88 215 ILE A O 1
ATOM 1746 N N . LEU A 1 216 ? -9.269 0.239 4.150 1.00 97.62 216 LEU A N 1
ATOM 1747 C CA . LEU A 1 216 ? -8.486 -0.244 3.013 1.00 97.62 216 LEU A CA 1
ATOM 1748 C C . LEU A 1 216 ? -9.380 -0.588 1.812 1.00 97.62 216 LEU A C 1
ATOM 1750 O O . LEU A 1 216 ? -9.011 -0.273 0.684 1.00 97.62 216 LEU A O 1
ATOM 1754 N N . LYS A 1 217 ? -10.586 -1.137 2.029 1.00 96.56 217 LYS A N 1
ATOM 1755 C CA . LYS A 1 217 ? -11.578 -1.380 0.958 1.00 96.56 217 LYS A CA 1
ATOM 1756 C C . LYS A 1 217 ? -12.111 -0.076 0.316 1.00 96.56 217 LYS A C 1
ATOM 1758 O O . LYS A 1 217 ? -12.642 -0.114 -0.801 1.00 96.56 217 LYS A O 1
ATOM 1763 N N . LEU A 1 218 ? -11.962 1.089 0.965 1.00 97.31 218 LEU A N 1
ATOM 1764 C CA . LEU A 1 218 ? -12.326 2.389 0.376 1.00 97.31 218 LEU A CA 1
ATOM 1765 C C . LEU A 1 218 ? -11.313 2.872 -0.670 1.00 97.31 218 LEU A C 1
ATOM 1767 O O . LEU A 1 218 ? -11.729 3.575 -1.593 1.00 97.31 218 LEU A O 1
ATOM 1771 N N . LEU A 1 219 ? -10.043 2.450 -0.593 1.00 97.25 219 LEU A N 1
ATOM 1772 C CA . LEU A 1 219 ? -8.991 2.860 -1.533 1.00 97.25 219 LEU A CA 1
ATOM 1773 C C . LEU A 1 219 ? -9.394 2.625 -2.992 1.00 97.25 219 LEU A C 1
ATOM 1775 O O . LEU A 1 219 ? -10.030 1.604 -3.290 1.00 97.25 219 LEU A O 1
ATOM 1779 N N . PRO A 1 220 ? -8.986 3.497 -3.929 1.00 96.31 220 PRO A N 1
ATOM 1780 C CA . PRO A 1 220 ? -9.093 3.189 -5.344 1.00 96.31 220 PRO A CA 1
ATOM 1781 C C . PRO A 1 220 ? -8.445 1.837 -5.650 1.00 96.31 220 PRO A C 1
ATOM 1783 O O . PRO A 1 220 ? -7.431 1.461 -5.059 1.00 96.31 220 PRO A O 1
ATOM 1786 N N . THR A 1 221 ? -9.015 1.102 -6.600 1.00 95.25 221 THR A N 1
ATOM 1787 C CA . THR A 1 221 ? -8.635 -0.272 -6.945 1.00 95.25 221 THR A CA 1
ATOM 1788 C C . THR A 1 221 ? -7.130 -0.413 -7.210 1.00 95.25 221 THR A C 1
ATOM 1790 O O . THR A 1 221 ? -6.523 -1.430 -6.870 1.00 95.25 221 THR A O 1
ATOM 1793 N N . HIS A 1 222 ? -6.516 0.602 -7.818 1.00 94.25 222 HIS A N 1
ATOM 1794 C CA . HIS A 1 222 ? -5.090 0.615 -8.132 1.00 94.25 222 HIS A CA 1
ATOM 1795 C C . HIS A 1 222 ? -4.202 0.794 -6.893 1.00 94.25 222 HIS A C 1
ATOM 1797 O O . HIS A 1 222 ? -3.270 0.013 -6.705 1.00 94.25 222 HIS A O 1
ATOM 1803 N N . HIS A 1 223 ? -4.538 1.742 -6.016 1.00 97.19 223 HIS A N 1
ATOM 1804 C CA . HIS A 1 223 ? -3.877 1.910 -4.719 1.00 97.19 223 HIS A CA 1
ATOM 1805 C C . HIS A 1 223 ? -4.016 0.653 -3.858 1.00 97.19 223 HIS A C 1
ATOM 1807 O O . HIS A 1 223 ? -3.027 0.149 -3.332 1.00 97.19 223 HIS A O 1
ATOM 1813 N N . PHE A 1 224 ? -5.227 0.093 -3.783 1.00 97.31 224 PHE A N 1
ATOM 1814 C CA . PHE A 1 224 ? -5.499 -1.146 -3.057 1.00 97.31 224 PHE A CA 1
ATOM 1815 C C . PHE A 1 224 ? -4.633 -2.309 -3.556 1.00 97.31 224 PHE A C 1
ATOM 1817 O O . PHE A 1 224 ? -3.998 -2.998 -2.763 1.00 97.31 224 PHE A O 1
ATOM 1824 N N . SER A 1 225 ? -4.569 -2.509 -4.876 1.00 97.00 225 SER A N 1
ATOM 1825 C CA . SER A 1 225 ? -3.800 -3.602 -5.483 1.00 97.00 225 SER A CA 1
ATOM 1826 C C . SER A 1 225 ? -2.308 -3.498 -5.178 1.00 97.00 225 SER A C 1
ATOM 1828 O O . SER A 1 225 ? -1.690 -4.486 -4.782 1.00 97.00 225 SER A O 1
ATOM 1830 N N . VAL A 1 226 ? -1.742 -2.296 -5.318 1.00 97.75 226 VAL A N 1
ATOM 1831 C CA . VAL A 1 226 ? -0.331 -2.036 -5.013 1.00 97.75 226 VAL A CA 1
ATOM 1832 C C . VAL A 1 226 ? -0.047 -2.210 -3.522 1.00 97.75 226 VAL A C 1
ATOM 1834 O O . VAL A 1 226 ? 0.934 -2.865 -3.174 1.00 97.75 226 VAL A O 1
ATOM 1837 N N . LEU A 1 227 ? -0.918 -1.698 -2.645 1.00 98.00 227 LEU A N 1
ATOM 1838 C CA . LEU A 1 227 ? -0.773 -1.842 -1.197 1.00 98.00 227 LEU A CA 1
ATOM 1839 C C . LEU A 1 227 ? -0.761 -3.312 -0.777 1.00 98.00 227 LEU A C 1
ATOM 1841 O O . LEU A 1 227 ? 0.149 -3.736 -0.073 1.00 98.00 227 LEU A O 1
ATOM 1845 N N . VAL A 1 228 ? -1.747 -4.096 -1.225 1.00 97.44 228 VAL A N 1
ATOM 1846 C CA . VAL A 1 228 ? -1.864 -5.518 -0.867 1.00 97.44 228 VAL A CA 1
ATOM 1847 C C . VAL A 1 228 ? -0.636 -6.295 -1.322 1.00 97.44 228 VAL A C 1
ATOM 1849 O O . VAL A 1 228 ? -0.080 -7.072 -0.546 1.00 97.44 228 VAL A O 1
ATOM 1852 N N . TYR A 1 229 ? -0.180 -6.058 -2.551 1.00 98.06 229 TYR A N 1
ATOM 1853 C CA . TYR A 1 229 ? 0.985 -6.746 -3.094 1.00 98.06 229 TYR A CA 1
ATOM 1854 C C . TYR A 1 229 ? 2.282 -6.360 -2.361 1.00 98.06 229 TYR A C 1
ATOM 1856 O O . TYR A 1 229 ? 3.077 -7.229 -2.005 1.00 98.06 229 TYR A O 1
ATOM 1864 N N . LEU A 1 230 ? 2.469 -5.073 -2.044 1.00 98.00 230 LEU A N 1
ATOM 1865 C CA . LEU A 1 230 ? 3.619 -4.608 -1.263 1.00 98.00 230 LEU A CA 1
ATOM 1866 C C . LEU A 1 230 ? 3.603 -5.122 0.174 1.00 98.00 230 LEU A C 1
ATOM 1868 O O . LEU A 1 230 ? 4.645 -5.533 0.673 1.00 98.00 230 LEU A O 1
ATOM 1872 N N . CYS A 1 231 ? 2.457 -5.115 0.853 1.00 97.94 231 CYS A N 1
ATOM 1873 C CA . CYS A 1 231 ? 2.352 -5.637 2.214 1.00 97.94 231 CYS A CA 1
ATOM 1874 C C . CYS A 1 231 ? 2.578 -7.155 2.251 1.00 97.94 231 CYS A C 1
ATOM 1876 O O . CYS A 1 231 ? 3.258 -7.643 3.156 1.00 97.94 231 CYS A O 1
ATOM 1878 N N . ALA A 1 232 ? 2.103 -7.899 1.247 1.00 96.31 232 ALA A N 1
ATOM 1879 C CA . ALA A 1 232 ? 2.427 -9.316 1.099 1.00 96.31 232 ALA A CA 1
ATOM 1880 C C . ALA A 1 232 ? 3.943 -9.542 0.956 1.00 96.31 232 ALA A C 1
ATOM 1882 O O . ALA A 1 232 ? 4.489 -10.405 1.634 1.00 96.31 232 ALA A O 1
ATOM 1883 N N . PHE A 1 233 ? 4.644 -8.721 0.170 1.00 97.81 233 PHE A N 1
ATOM 1884 C CA . PHE A 1 233 ? 6.107 -8.767 0.079 1.00 97.81 233 PHE A CA 1
ATOM 1885 C C . PHE A 1 233 ? 6.801 -8.398 1.393 1.00 97.81 233 PHE A C 1
ATOM 1887 O O . PHE A 1 233 ? 7.587 -9.173 1.940 1.00 97.81 233 PHE A O 1
ATOM 1894 N N . PHE A 1 234 ? 6.486 -7.229 1.942 1.00 98.00 234 PHE A N 1
ATOM 1895 C CA . PHE A 1 234 ? 7.158 -6.702 3.123 1.00 98.00 234 PHE A CA 1
ATOM 1896 C C . PHE A 1 234 ? 6.881 -7.489 4.404 1.00 98.00 234 PHE A C 1
ATOM 1898 O O . PHE A 1 234 ? 7.647 -7.355 5.351 1.00 98.00 234 PHE A O 1
ATOM 1905 N N . THR A 1 235 ? 5.837 -8.316 4.453 1.00 96.81 235 THR A N 1
ATOM 1906 C CA . THR A 1 235 ? 5.615 -9.245 5.575 1.00 96.81 235 THR A CA 1
ATOM 1907 C C . THR A 1 235 ? 6.517 -10.465 5.525 1.00 96.81 235 THR A C 1
ATOM 1909 O O . THR A 1 235 ? 6.815 -11.023 6.572 1.00 96.81 235 THR A O 1
ATOM 1912 N N . GLN A 1 236 ? 6.997 -10.860 4.343 1.00 96.25 236 GLN A N 1
ATOM 1913 C CA . GLN A 1 236 ? 7.946 -11.967 4.205 1.00 96.25 236 GLN A CA 1
ATOM 1914 C C . GLN A 1 236 ? 9.382 -11.532 4.512 1.00 96.25 236 GLN A C 1
ATOM 1916 O O . GLN A 1 236 ? 10.186 -12.341 4.967 1.00 96.25 236 GLN A O 1
ATOM 1921 N N . VAL A 1 237 ? 9.708 -10.254 4.289 1.00 96.44 237 VAL A N 1
ATOM 1922 C CA . VAL A 1 237 ? 11.073 -9.732 4.456 1.00 96.44 237 VAL A CA 1
ATOM 1923 C C . VAL A 1 237 ? 11.606 -9.971 5.883 1.00 96.44 237 VAL A C 1
ATOM 1925 O O . VAL A 1 237 ? 12.646 -10.617 5.997 1.00 96.44 237 VAL A O 1
ATOM 1928 N N . PRO A 1 238 ? 10.921 -9.571 6.972 1.00 95.00 238 PRO A N 1
ATOM 1929 C CA . PRO A 1 238 ? 11.415 -9.803 8.332 1.00 95.00 238 PRO A CA 1
ATOM 1930 C C . PRO A 1 238 ? 11.460 -11.267 8.777 1.00 95.00 238 PRO A C 1
ATOM 1932 O O . PRO A 1 238 ? 12.115 -11.583 9.767 1.00 95.00 238 PRO A O 1
ATOM 1935 N N . LEU A 1 239 ? 10.789 -12.173 8.057 1.00 94.69 239 LEU A N 1
ATOM 1936 C CA . LEU A 1 239 ? 10.823 -13.609 8.353 1.00 94.69 239 LEU A CA 1
ATOM 1937 C C . LEU A 1 239 ? 12.135 -14.273 7.907 1.00 94.69 239 LEU A C 1
ATOM 1939 O O . LEU A 1 239 ? 12.384 -15.419 8.272 1.00 94.69 239 LEU A O 1
ATOM 1943 N N . CYS A 1 240 ? 12.964 -13.569 7.129 1.00 94.62 240 CYS A N 1
ATOM 1944 C CA . CYS A 1 240 ? 14.255 -14.047 6.641 1.00 94.62 240 CYS A CA 1
ATOM 1945 C C . CYS A 1 240 ? 15.388 -13.380 7.446 1.00 94.62 240 CYS A C 1
ATOM 1947 O O . CYS A 1 240 ? 15.850 -12.302 7.060 1.00 94.62 240 CYS A O 1
ATOM 1949 N N . PRO A 1 241 ? 15.843 -13.958 8.574 1.00 90.88 241 PRO A N 1
ATOM 1950 C CA . PRO A 1 241 ? 16.773 -13.290 9.490 1.00 90.88 241 PRO A CA 1
ATOM 1951 C C . PRO A 1 241 ? 18.118 -12.918 8.846 1.00 90.88 241 PRO A C 1
ATOM 1953 O O . PRO A 1 241 ? 18.764 -11.962 9.280 1.00 90.88 241 PRO A O 1
ATOM 1956 N N . GLU A 1 242 ? 18.533 -13.622 7.790 1.00 93.50 242 GLU A N 1
ATOM 1957 C CA . GLU A 1 242 ? 19.792 -13.400 7.073 1.00 93.50 242 GLU A CA 1
ATOM 1958 C C . GLU A 1 242 ? 19.877 -12.011 6.434 1.00 93.50 242 GLU A C 1
ATOM 1960 O O . GLU A 1 242 ? 20.975 -11.484 6.250 1.00 93.50 242 GLU A O 1
ATOM 1965 N N . ASN A 1 243 ? 18.736 -11.397 6.110 1.00 94.94 243 ASN A N 1
ATOM 1966 C CA . ASN A 1 243 ? 18.710 -10.087 5.467 1.00 94.94 243 ASN A CA 1
ATOM 1967 C C . ASN A 1 243 ? 18.879 -8.908 6.443 1.00 94.94 243 ASN A C 1
ATOM 1969 O O . ASN A 1 243 ? 19.191 -7.789 6.015 1.00 94.94 243 ASN A O 1
ATOM 1973 N N . GLY A 1 244 ? 18.712 -9.155 7.748 1.00 92.81 244 GLY A N 1
ATOM 1974 C CA . GLY A 1 244 ? 18.832 -8.160 8.815 1.00 92.81 244 GLY A CA 1
ATOM 1975 C C . GLY A 1 244 ? 17.741 -7.080 8.821 1.00 92.81 244 GLY A C 1
ATOM 1976 O O . GLY A 1 244 ? 17.983 -5.975 9.311 1.00 92.81 244 GLY A O 1
ATOM 1977 N N . MET A 1 245 ? 16.576 -7.323 8.223 1.00 96.12 245 MET A N 1
ATOM 1978 C CA . MET A 1 245 ? 15.454 -6.382 8.165 1.00 96.12 245 MET A CA 1
ATOM 1979 C C . MET A 1 245 ? 14.392 -6.735 9.206 1.00 96.12 245 MET A C 1
ATOM 1981 O O . MET A 1 245 ? 13.911 -7.857 9.251 1.00 96.12 245 MET A O 1
ATOM 1985 N N . THR A 1 246 ? 13.977 -5.757 10.007 1.00 96.25 246 THR A N 1
ATOM 1986 C CA . THR A 1 246 ? 12.816 -5.875 10.909 1.00 96.25 246 THR A CA 1
ATOM 1987 C C . THR A 1 246 ? 11.603 -5.130 10.345 1.00 96.25 246 THR A C 1
ATOM 1989 O O . THR A 1 246 ? 11.747 -4.286 9.454 1.00 96.25 246 THR A O 1
ATOM 1992 N N . GLU A 1 247 ? 10.400 -5.354 10.887 1.00 96.06 247 GLU A N 1
ATOM 1993 C CA . GLU A 1 247 ? 9.208 -4.565 10.530 1.00 96.06 247 GLU A CA 1
ATOM 1994 C C . GLU A 1 247 ? 9.427 -3.069 10.791 1.00 96.06 247 GLU A C 1
ATOM 1996 O O . GLU A 1 247 ? 8.931 -2.217 10.051 1.00 96.06 247 GLU A O 1
ATOM 2001 N N . GLU A 1 248 ? 10.192 -2.734 11.834 1.00 96.75 248 GLU A N 1
ATOM 2002 C CA . GLU A 1 248 ? 10.538 -1.349 12.137 1.00 96.75 248 GLU A CA 1
ATOM 2003 C C . GLU A 1 248 ? 11.455 -0.733 11.089 1.00 96.75 248 GLU A C 1
ATOM 2005 O O . GLU A 1 248 ? 11.306 0.450 10.777 1.00 96.75 248 GLU A O 1
ATOM 2010 N N . ASP A 1 249 ? 12.401 -1.503 10.555 1.00 97.62 249 ASP A N 1
ATOM 2011 C CA . ASP A 1 249 ? 13.299 -1.030 9.504 1.00 97.62 249 ASP A CA 1
ATOM 2012 C C . ASP A 1 249 ? 12.545 -0.806 8.200 1.00 97.62 249 ASP A C 1
ATOM 2014 O O . ASP A 1 249 ? 12.705 0.247 7.583 1.00 97.62 249 ASP A O 1
ATOM 2018 N N . VAL A 1 250 ? 11.647 -1.726 7.834 1.00 98.12 250 VAL A N 1
ATOM 2019 C CA . VAL A 1 250 ? 10.742 -1.531 6.695 1.00 98.12 250 VAL A CA 1
ATOM 2020 C C . VAL A 1 250 ? 9.898 -0.269 6.900 1.00 98.12 250 VAL A C 1
ATOM 2022 O O . VAL A 1 250 ? 9.808 0.569 6.001 1.00 98.12 250 VAL A O 1
ATOM 2025 N N . GLY A 1 251 ? 9.345 -0.069 8.101 1.00 98.06 251 GLY A N 1
ATOM 2026 C CA . GLY A 1 251 ? 8.588 1.138 8.425 1.00 98.06 251 GLY A CA 1
ATOM 2027 C C . GLY A 1 251 ? 9.409 2.424 8.331 1.00 98.06 251 GLY A C 1
ATOM 2028 O O . GLY A 1 251 ? 8.908 3.428 7.828 1.00 98.06 251 GLY A O 1
ATOM 2029 N N . LYS A 1 252 ? 10.676 2.413 8.763 1.00 97.88 252 LYS A N 1
ATOM 2030 C CA . LYS A 1 252 ? 11.585 3.567 8.621 1.00 97.88 252 LYS A CA 1
ATOM 2031 C C . LYS A 1 252 ? 11.888 3.883 7.157 1.00 97.88 252 LYS A C 1
ATOM 2033 O O . LYS A 1 252 ? 12.029 5.056 6.826 1.00 97.88 252 LYS A O 1
ATOM 2038 N N . MET A 1 253 ? 12.042 2.858 6.319 1.00 97.69 253 MET A N 1
ATOM 2039 C CA . MET A 1 253 ? 12.485 3.014 4.932 1.00 97.69 253 MET A CA 1
ATOM 2040 C C . MET A 1 253 ? 11.363 3.369 3.959 1.00 97.69 253 MET A C 1
ATOM 2042 O O . MET A 1 253 ? 11.633 4.099 3.010 1.00 97.69 253 MET A O 1
ATOM 2046 N N . PHE A 1 254 ? 10.160 2.832 4.176 1.00 98.38 254 PHE A N 1
ATOM 2047 C CA . PHE A 1 254 ? 9.070 2.888 3.194 1.00 98.38 254 PHE A CA 1
ATOM 2048 C C . PHE A 1 254 ? 7.749 3.404 3.760 1.00 98.38 254 PHE A C 1
ATOM 2050 O O . PHE A 1 254 ? 6.796 3.600 3.011 1.00 98.38 254 PHE A O 1
ATOM 2057 N N . GLY A 1 255 ? 7.647 3.601 5.079 1.00 98.31 255 GLY A N 1
ATOM 2058 C CA . GLY A 1 255 ? 6.383 3.986 5.698 1.00 98.31 255 GLY A CA 1
ATOM 2059 C C . GLY A 1 255 ? 5.831 5.290 5.125 1.00 98.31 255 GLY A C 1
ATOM 2060 O O . GLY A 1 255 ? 4.645 5.367 4.824 1.00 98.31 255 GLY A O 1
ATOM 2061 N N . TYR A 1 256 ? 6.681 6.298 4.920 1.00 98.06 256 TYR A N 1
ATOM 2062 C CA . TYR A 1 256 ? 6.248 7.594 4.392 1.00 98.06 256 TYR A CA 1
ATOM 2063 C C . TYR A 1 256 ? 5.775 7.508 2.935 1.00 98.06 256 TYR A C 1
ATOM 2065 O O . TYR A 1 256 ? 4.762 8.102 2.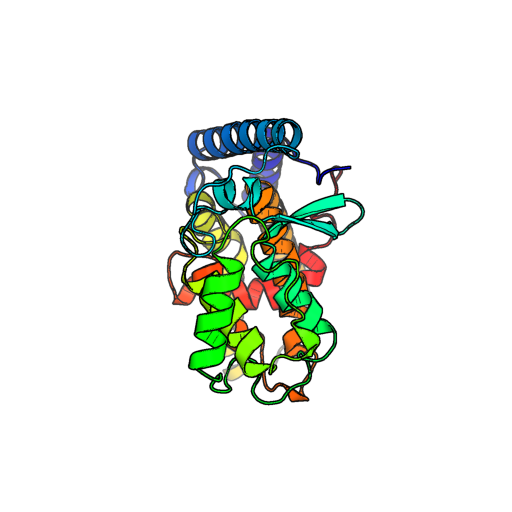590 1.00 98.06 256 TYR A O 1
ATOM 2073 N N . GLU A 1 257 ? 6.460 6.741 2.095 1.00 97.19 257 GLU A N 1
ATOM 2074 C CA . GLU A 1 257 ? 6.110 6.535 0.689 1.00 97.19 257 GLU A CA 1
ATOM 2075 C C . GLU A 1 257 ? 4.801 5.742 0.545 1.00 97.19 257 GLU A C 1
ATOM 2077 O O . GLU A 1 257 ? 4.005 5.994 -0.357 1.00 97.19 257 GLU A O 1
ATOM 2082 N N . VAL A 1 258 ? 4.545 4.800 1.459 1.00 98.00 258 VAL A N 1
ATOM 2083 C CA . VAL A 1 258 ? 3.310 4.006 1.463 1.00 98.00 258 VAL A CA 1
ATOM 2084 C C . VAL A 1 258 ? 2.136 4.801 2.032 1.00 98.00 258 VAL A C 1
ATOM 2086 O O . VAL A 1 258 ? 1.062 4.770 1.445 1.00 98.00 258 VAL A O 1
ATOM 2089 N N . PHE A 1 259 ? 2.304 5.512 3.150 1.00 98.12 259 PHE A N 1
ATOM 2090 C CA . PHE A 1 259 ? 1.180 6.108 3.888 1.00 98.12 259 PHE A CA 1
ATOM 2091 C C . PHE A 1 259 ? 1.074 7.638 3.791 1.00 98.12 259 PHE A C 1
ATOM 2093 O O . PHE A 1 259 ? 0.014 8.184 4.078 1.00 98.12 259 PHE A O 1
ATOM 2100 N N . GLY A 1 260 ? 2.130 8.353 3.399 1.00 96.69 260 GLY A N 1
ATOM 2101 C CA . GLY A 1 260 ? 2.140 9.818 3.314 1.00 96.69 260 GLY A CA 1
ATOM 2102 C C . GLY A 1 260 ? 2.181 10.512 4.678 1.00 96.69 260 GLY A C 1
ATOM 2103 O O . GLY A 1 260 ? 2.818 10.024 5.608 1.00 96.69 260 GLY A O 1
ATOM 2104 N N . GLY A 1 261 ? 1.527 11.671 4.803 1.00 95.25 261 GLY A N 1
ATOM 2105 C CA . GLY A 1 261 ? 1.255 12.336 6.085 1.00 95.25 261 GLY A CA 1
ATOM 2106 C C . GLY A 1 261 ? 2.478 12.592 6.983 1.00 95.25 261 GLY A C 1
ATOM 2107 O O . GLY A 1 261 ? 3.480 13.170 6.569 1.00 95.25 261 GLY A O 1
ATOM 2108 N N . SER A 1 262 ? 2.387 12.207 8.260 1.00 96.25 262 SER A N 1
ATOM 2109 C CA . SER A 1 262 ? 3.484 12.368 9.229 1.00 96.25 262 SER A CA 1
ATOM 2110 C C . SER A 1 262 ? 4.482 11.217 9.133 1.00 96.25 262 SER A C 1
ATOM 2112 O O . SER A 1 262 ? 4.115 10.069 9.353 1.00 96.25 262 SER A O 1
ATOM 2114 N N . ARG A 1 263 ? 5.774 11.517 8.931 1.00 96.38 263 ARG A N 1
ATOM 2115 C CA . ARG A 1 263 ? 6.852 10.504 8.879 1.00 96.38 263 ARG A CA 1
ATOM 2116 C C . ARG A 1 263 ? 6.858 9.553 10.079 1.00 96.38 263 ARG A C 1
ATOM 2118 O O . ARG A 1 263 ? 7.107 8.362 9.914 1.00 96.38 263 ARG A O 1
ATOM 2125 N N . VAL A 1 264 ? 6.584 10.070 11.278 1.00 97.44 264 VAL A N 1
ATOM 2126 C CA . VAL A 1 264 ? 6.538 9.256 12.502 1.00 97.44 264 VAL A CA 1
ATOM 2127 C C . VAL A 1 264 ? 5.330 8.325 12.476 1.00 97.44 264 VAL A C 1
ATOM 2129 O O . VAL A 1 264 ? 5.485 7.121 12.669 1.00 97.44 264 VAL A O 1
ATOM 2132 N N . ALA A 1 265 ? 4.144 8.867 12.192 1.00 97.94 265 ALA A N 1
ATOM 2133 C CA . ALA A 1 265 ? 2.918 8.080 12.125 1.00 97.94 265 ALA A CA 1
ATOM 2134 C C . ALA A 1 265 ? 3.012 7.005 11.037 1.00 97.94 265 ALA A C 1
ATOM 2136 O O . ALA A 1 265 ? 2.725 5.847 11.301 1.00 97.94 265 ALA A O 1
ATOM 2137 N N . SER A 1 266 ? 3.517 7.349 9.858 1.00 98.19 266 SER A N 1
ATOM 2138 C CA . SER A 1 266 ? 3.619 6.453 8.705 1.00 98.19 266 SER A CA 1
ATOM 2139 C C . SER A 1 266 ? 4.602 5.309 8.914 1.00 98.19 266 SER A C 1
ATOM 2141 O O . SER A 1 266 ? 4.317 4.172 8.538 1.00 98.19 266 SER A O 1
ATOM 2143 N N . ARG A 1 267 ? 5.722 5.562 9.608 1.00 98.19 267 ARG A N 1
ATOM 2144 C CA . ARG A 1 267 ? 6.610 4.491 10.085 1.00 98.19 267 ARG A CA 1
ATOM 2145 C C . ARG A 1 267 ? 5.861 3.514 10.993 1.00 98.19 267 ARG A C 1
ATOM 2147 O O . ARG A 1 267 ? 6.002 2.302 10.835 1.00 98.19 267 ARG A O 1
ATOM 2154 N N . LEU A 1 268 ? 5.098 4.039 11.952 1.00 98.25 268 LEU A N 1
ATOM 2155 C CA . LEU A 1 268 ? 4.340 3.227 12.906 1.00 98.25 268 LEU A CA 1
ATOM 2156 C C . LEU A 1 268 ? 3.183 2.486 12.227 1.00 98.25 268 LEU A C 1
ATOM 2158 O O . LEU A 1 268 ? 2.954 1.323 12.542 1.00 98.25 268 LEU A O 1
ATOM 2162 N N . MET A 1 269 ? 2.501 3.113 11.265 1.00 98.56 269 MET A N 1
ATOM 2163 C CA . MET A 1 269 ? 1.449 2.495 10.454 1.00 98.56 269 MET A CA 1
ATOM 2164 C C . MET A 1 269 ? 1.995 1.309 9.677 1.00 98.56 269 MET A C 1
ATOM 2166 O O . MET A 1 269 ? 1.406 0.235 9.742 1.00 98.56 269 MET A O 1
ATOM 2170 N N . MET A 1 270 ? 3.147 1.464 9.020 1.00 98.44 270 MET A N 1
ATOM 2171 C CA . MET A 1 270 ? 3.777 0.363 8.299 1.00 98.44 270 MET A CA 1
ATOM 2172 C C . MET A 1 270 ? 4.095 -0.799 9.233 1.00 98.44 270 MET A C 1
ATOM 2174 O O . MET A 1 270 ? 3.607 -1.902 9.015 1.00 98.44 270 MET A O 1
ATOM 2178 N N . ALA A 1 271 ? 4.820 -0.556 10.328 1.00 97.81 271 ALA A N 1
ATOM 2179 C CA . ALA A 1 271 ? 5.136 -1.614 11.286 1.00 97.81 271 ALA A CA 1
ATOM 2180 C C . ALA A 1 271 ? 3.870 -2.273 11.874 1.00 97.81 271 ALA A C 1
ATOM 2182 O O . ALA A 1 271 ? 3.829 -3.491 12.046 1.00 97.81 271 ALA A O 1
ATOM 2183 N N . TRP A 1 272 ? 2.823 -1.489 12.153 1.00 97.88 272 TRP A N 1
ATOM 2184 C CA . TRP A 1 272 ? 1.544 -1.993 12.654 1.00 97.88 272 TRP A CA 1
ATOM 2185 C C . TRP A 1 272 ? 0.841 -2.896 11.637 1.00 97.88 272 TRP A C 1
ATOM 2187 O O . TRP A 1 272 ? 0.378 -3.971 12.021 1.00 97.88 272 TRP A O 1
ATOM 2197 N N . VAL A 1 273 ? 0.806 -2.491 10.361 1.00 98.25 273 VAL A N 1
ATOM 2198 C CA . VAL A 1 273 ? 0.221 -3.270 9.262 1.00 98.25 273 VAL A CA 1
ATOM 2199 C C . VAL A 1 273 ? 0.976 -4.578 9.068 1.00 98.25 273 VAL A C 1
ATOM 2201 O O . VAL A 1 273 ? 0.338 -5.624 9.007 1.00 98.25 273 VAL A O 1
ATOM 2204 N N . LEU A 1 274 ? 2.313 -4.555 9.034 1.00 97.88 274 LEU A N 1
ATOM 2205 C CA . LEU A 1 274 ? 3.114 -5.767 8.823 1.00 97.88 274 LEU A CA 1
ATOM 2206 C C . LEU A 1 274 ? 2.897 -6.793 9.942 1.00 97.88 274 LEU A C 1
ATOM 2208 O O . LEU A 1 274 ? 2.611 -7.954 9.661 1.00 97.88 274 LEU A O 1
ATOM 2212 N N . LYS A 1 275 ? 2.914 -6.353 11.208 1.00 96.00 275 LYS A N 1
ATOM 2213 C CA . LYS A 1 275 ? 2.675 -7.227 12.374 1.00 96.00 275 LYS A CA 1
ATOM 2214 C C . LYS A 1 275 ? 1.277 -7.852 12.399 1.00 96.00 275 LYS A C 1
ATOM 2216 O O . LYS A 1 275 ? 1.059 -8.839 13.094 1.00 96.00 275 LYS A O 1
ATOM 2221 N N . ARG A 1 276 ? 0.316 -7.266 11.681 1.00 96.62 276 ARG A N 1
ATOM 2222 C CA . ARG A 1 276 ? -1.100 -7.668 11.684 1.00 96.62 276 ARG A CA 1
ATOM 2223 C C . ARG A 1 276 ? -1.589 -8.131 10.324 1.00 96.62 276 ARG A C 1
ATOM 2225 O O . ARG A 1 276 ? -2.785 -8.353 10.158 1.00 96.62 276 ARG A O 1
ATOM 2232 N N . TRP A 1 277 ? -0.689 -8.303 9.361 1.00 97.31 277 TRP A N 1
ATOM 2233 C CA . TRP A 1 277 ? -1.077 -8.533 7.977 1.00 97.31 277 TRP A CA 1
ATOM 2234 C C . TRP A 1 277 ? -1.918 -9.792 7.798 1.00 97.31 277 TRP A C 1
ATOM 2236 O O . TRP A 1 277 ? -2.885 -9.760 7.048 1.00 97.31 277 TRP A O 1
ATOM 2246 N N . ALA A 1 278 ? -1.621 -10.867 8.532 1.00 95.50 278 ALA A N 1
ATOM 2247 C CA . ALA A 1 278 ? -2.425 -12.088 8.493 1.00 95.50 278 ALA A CA 1
ATOM 2248 C C . ALA A 1 278 ? -3.903 -11.821 8.845 1.00 95.50 278 ALA A C 1
ATOM 2250 O O . ALA A 1 278 ? -4.786 -12.242 8.109 1.00 95.50 278 ALA A O 1
ATOM 2251 N N . LYS A 1 279 ? -4.171 -11.049 9.909 1.00 95.88 279 LYS A N 1
ATOM 2252 C CA . LYS A 1 279 ? -5.536 -10.662 10.308 1.00 95.88 279 LYS A CA 1
ATOM 2253 C C . LYS A 1 279 ? -6.141 -9.625 9.355 1.00 95.88 279 LYS A C 1
ATOM 2255 O O . LYS A 1 279 ? -7.320 -9.691 9.048 1.00 95.88 279 LYS A O 1
ATOM 2260 N N . LEU A 1 280 ? -5.344 -8.662 8.886 1.00 96.69 280 LEU A N 1
ATOM 2261 C CA . LEU A 1 280 ? -5.807 -7.600 7.984 1.00 96.69 280 LEU A CA 1
ATOM 2262 C C . LEU A 1 280 ? -6.180 -8.122 6.598 1.00 96.69 280 LEU A C 1
ATOM 2264 O O . LEU A 1 280 ? -7.140 -7.633 6.018 1.00 96.69 280 LEU A O 1
ATOM 2268 N N . SER A 1 281 ? -5.404 -9.063 6.062 1.00 95.12 281 SER A N 1
ATOM 2269 C CA . SER A 1 281 ? -5.591 -9.612 4.715 1.00 95.12 281 SER A CA 1
ATOM 2270 C C . SER A 1 281 ? -6.713 -10.646 4.638 1.00 95.12 281 SER A C 1
ATOM 2272 O O . SER A 1 281 ? -7.252 -10.863 3.550 1.00 95.12 281 SER A O 1
ATOM 2274 N N . ASP A 1 282 ? -7.107 -11.226 5.772 1.00 93.06 282 ASP A N 1
ATOM 2275 C CA . ASP A 1 282 ? -8.257 -12.120 5.859 1.00 93.06 282 ASP A CA 1
ATOM 2276 C C . ASP A 1 282 ? -9.544 -11.391 5.439 1.00 93.06 282 ASP A C 1
ATOM 2278 O O . ASP A 1 282 ? -9.813 -10.278 5.889 1.00 93.06 282 ASP A O 1
ATOM 2282 N N . GLY A 1 283 ? -10.294 -11.958 4.491 1.00 86.94 283 GLY A N 1
ATOM 2283 C CA . GLY A 1 283 ? -11.478 -11.315 3.894 1.00 86.94 283 GLY A CA 1
ATOM 2284 C C . GLY A 1 283 ? -11.222 -9.976 3.174 1.00 86.94 283 GLY A C 1
ATOM 2285 O O . GLY A 1 283 ? -12.152 -9.309 2.723 1.00 86.94 283 GLY A O 1
ATOM 2286 N N . LEU A 1 284 ? -9.974 -9.519 3.020 1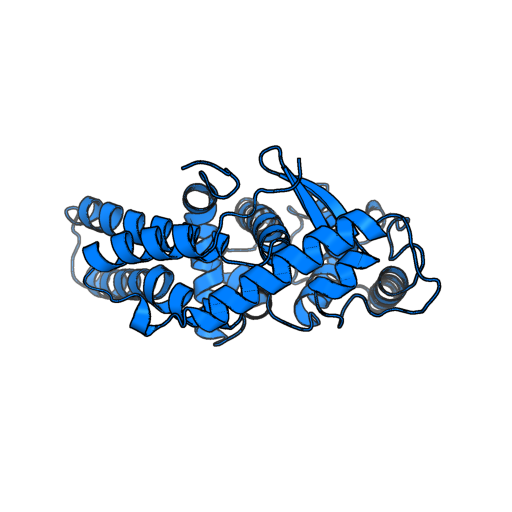.00 90.81 284 LEU A N 1
ATOM 2287 C CA . LEU A 1 284 ? -9.718 -8.176 2.484 1.00 90.81 284 LEU A CA 1
ATOM 2288 C C . LEU A 1 284 ? -10.040 -8.064 0.989 1.00 90.81 284 LEU A C 1
ATOM 2290 O O . LEU A 1 284 ? -10.480 -7.016 0.519 1.00 90.81 284 LEU A O 1
ATOM 2294 N N . MET A 1 285 ? -9.820 -9.150 0.248 1.00 87.25 285 MET A N 1
ATOM 2295 C CA . MET A 1 285 ? -10.027 -9.228 -1.202 1.00 87.25 285 MET A CA 1
ATOM 2296 C C . MET A 1 285 ? -11.394 -9.814 -1.589 1.00 87.25 285 MET A C 1
ATOM 2298 O O . MET A 1 285 ? -11.731 -9.826 -2.773 1.00 87.25 285 MET A O 1
ATOM 2302 N N . SER A 1 286 ? -12.183 -10.310 -0.629 1.00 82.12 286 SER A N 1
ATOM 2303 C CA . SER A 1 286 ? -13.508 -10.868 -0.908 1.00 82.12 286 SER A CA 1
ATOM 2304 C C . SER A 1 286 ? -14.517 -9.763 -1.237 1.00 82.12 286 SER A C 1
ATOM 2306 O O . SER A 1 286 ? -14.506 -8.666 -0.671 1.00 82.12 286 SER A O 1
ATOM 2308 N N . ALA A 1 287 ? -15.413 -10.069 -2.180 1.00 66.69 287 ALA A N 1
ATOM 2309 C CA . ALA A 1 287 ? -16.586 -9.242 -2.471 1.00 66.69 287 ALA A CA 1
ATOM 2310 C C . ALA A 1 287 ? -17.654 -9.353 -1.368 1.00 66.69 287 ALA A C 1
ATOM 2312 O O . ALA A 1 287 ? -18.509 -8.477 -1.244 1.00 66.69 287 ALA A O 1
ATOM 2313 N N . GLU A 1 288 ? -17.585 -10.432 -0.590 1.00 60.25 288 GLU A N 1
ATOM 2314 C CA . GLU A 1 288 ? -18.534 -10.838 0.437 1.00 60.25 288 GLU A CA 1
ATOM 2315 C C . GLU A 1 288 ? -17.803 -10.878 1.789 1.00 60.25 288 GLU A C 1
ATOM 2317 O O . GLU A 1 288 ? -16.801 -11.579 1.920 1.00 60.25 288 GLU A O 1
ATOM 2322 N N . ASP A 1 289 ? -18.302 -10.107 2.763 1.00 49.34 289 ASP A N 1
ATOM 2323 C CA . ASP A 1 289 ? -18.269 -10.472 4.189 1.00 49.34 289 ASP A CA 1
ATOM 2324 C C . ASP A 1 289 ? -19.681 -10.287 4.748 1.00 49.34 289 ASP A C 1
ATOM 2326 O O . ASP A 1 289 ? -20.248 -9.185 4.505 1.00 49.34 289 ASP A O 1
#

Sequence (289 aa):
PLVPKVHYRTLLLRLKRVLRAQGSNIKDYIDAEDIHALYVQDVGDREKRERDRVKIARVRKDVFSAPLRESLGYASTTAILGGYRHDLPIVLFYCIEELYRTGIYRPNLFREIPNRSRHIALLESFNTAPLFGSQIALHIESTSTICALLSTYLKNMAEPILDSVLFTPFWQWCVKPSVQRDERRAQRAILERQNAYAAEDDELEGAQIAAAQLILKLLPTHHFSVLVYLCAFFTQVPLCPENGMTEEDVGKMFGYEVFGGSRVASRLMMAWVLKRWAKLSDGLMSAED

Secondary structure (DSSP, 8-state):
-BPP---HHHHHHHHHHHHHHTT--GGGT--HHHHHHHHHHHHHHHHHHHHHTT----S---SSSS-HHHHTTTSEEEEEETTEEEEEEHHHHHHHHHIIIIITT-TTTTTSPP-HHHHHHHHHHHTSTTTTTTT--GGGS-HHHHHHHHHHHHHH-SS-SS-HHHHHHIIIIIIHHHHHHHHHHHHHHTT----S-HHHHHHHHHHHHHHHHHHHHHS-HHHHHHHHHHHHHHHHGGG-GGG---HHHHHHHHHHHHH-S-HHHHHHHHHHHHHTHHHHHTTTS-S--

pLDDT: mean 91.79, std 10.01, range [49.34, 98.56]

Foldseek 3Di:
DAQDQADLVVLLVLLQVLQVVVVHGPVVQADPVVLVVQSVVLVVLVVVLVVQVPDADQDQDFLQQDALSPNLSQQWDWDADPNHTATAGLLQVVLLVLCVVPNLQAAQQLNDAADPVVLVVLNVCLRHPRCNCVPPDCNPGDSNSSSVSNLSSLVNYNDALQPPSLLVQLLPQAQVVVVVVVVVCVVCVVPDDDDPCPPVVVVSNLSSLSSNLSSLSSHRRNSSRSLLVVLVSLLVNCVNVSHVDDQLNCLQRRQCSHRPDDSVSSSRSSSSCSVCVVSNVVCSRDPPD

Radius of gyration: 19.85 Å; chains: 1; bounding box: 48×29×66 Å